Protein AF-A0A7W1IJI1-F1 (afdb_monomer_lite)

pLDDT: mean 86.9, std 16.34, range [30.39, 97.62]

Radius of gyration: 68.54 Å; chains: 1; bounding box: 101×52×213 Å

Secondary structure (DSSP, 8-state):
-HHHHHHHHHHHHHHHHHHHHHHHHHHHHHHHHHHHHHHHHHHHHHHHHHHHHHHHHHHHHHHHHHHHHHHHHHHHHHHHHHHHHHHTGGGGHHHHHHHHHHHHHHHHHHHHHHHHHHHHHHHHHHHHHHHHHHHHHHHHHHHHHHHHHHHHHHHHHHHHHHHHHHHHHHHHHHHHHHHHHHHHHHHHHHHHHHHHHHHHHHHHHHHHHHHHHHHHHHHHHHHHHHHHHHHHHHHHHHHHHHHHT----------------------------

Structure (mmCIF, N/CA/C/O backbone):
data_AF-A0A7W1IJI1-F1
#
_entry.id   AF-A0A7W1IJI1-F1
#
loop_
_atom_site.group_PDB
_atom_site.id
_atom_site.type_symbol
_atom_site.label_atom_id
_atom_site.label_alt_id
_atom_site.label_comp_id
_atom_site.label_asym_id
_atom_site.label_entity_id
_atom_site.label_seq_id
_atom_site.pdbx_PDB_ins_code
_atom_site.Cartn_x
_atom_site.Cartn_y
_atom_site.Cartn_z
_atom_site.occupancy
_atom_site.B_iso_or_equiv
_atom_site.auth_seq_id
_atom_site.auth_comp_id
_atom_site.auth_asym_id
_atom_site.auth_atom_id
_atom_site.pdbx_PDB_model_num
ATOM 1 N N . SER A 1 1 ? 29.087 -7.385 -30.810 1.00 58.47 1 SER A N 1
ATOM 2 C CA . SER A 1 1 ? 27.695 -7.851 -30.676 1.00 58.47 1 SER A CA 1
ATOM 3 C C . SER A 1 1 ? 27.349 -7.997 -29.208 1.00 58.47 1 SER A C 1
ATOM 5 O O . SER A 1 1 ? 26.437 -7.323 -28.745 1.00 58.47 1 SER A O 1
ATOM 7 N N . ASP A 1 2 ? 28.195 -8.726 -28.479 1.00 65.75 2 ASP A N 1
ATOM 8 C CA . ASP A 1 2 ? 27.990 -9.203 -27.107 1.00 65.75 2 ASP A CA 1
ATOM 9 C C . ASP A 1 2 ? 27.618 -8.150 -26.059 1.00 65.75 2 ASP A C 1
ATOM 11 O O . ASP A 1 2 ? 26.813 -8.447 -25.190 1.00 65.75 2 ASP A O 1
ATOM 15 N N . ALA A 1 3 ? 28.136 -6.920 -26.135 1.00 68.12 3 ALA A N 1
ATOM 16 C CA . ALA A 1 3 ? 27.861 -5.904 -25.112 1.00 68.12 3 ALA A CA 1
ATOM 17 C C . ALA A 1 3 ? 26.388 -5.440 -25.078 1.00 68.12 3 ALA A C 1
ATOM 19 O O . ALA A 1 3 ? 25.803 -5.355 -24.007 1.00 68.12 3 ALA A O 1
ATOM 20 N N . LEU A 1 4 ? 25.764 -5.194 -26.238 1.00 65.88 4 LEU A N 1
ATOM 21 C CA . LEU A 1 4 ? 24.349 -4.782 -26.291 1.00 65.88 4 LEU A CA 1
ATOM 22 C C . LEU A 1 4 ? 23.402 -5.962 -26.050 1.00 65.88 4 LEU A C 1
ATOM 24 O O . LEU A 1 4 ? 22.314 -5.784 -25.509 1.00 65.88 4 LEU A O 1
ATOM 28 N N . ASP A 1 5 ? 23.819 -7.166 -26.448 1.00 72.00 5 ASP A N 1
ATOM 29 C CA . ASP A 1 5 ? 23.044 -8.382 -26.202 1.00 72.00 5 ASP A CA 1
ATOM 30 C C . ASP A 1 5 ? 23.059 -8.708 -24.688 1.00 72.00 5 ASP A C 1
ATOM 32 O O . ASP A 1 5 ? 22.038 -9.107 -24.125 1.00 72.00 5 ASP A O 1
ATOM 36 N N . ALA A 1 6 ? 24.178 -8.431 -24.002 1.00 75.19 6 ALA A N 1
ATOM 37 C CA . ALA A 1 6 ? 24.303 -8.508 -22.546 1.00 75.19 6 ALA A CA 1
ATOM 38 C C . ALA A 1 6 ? 23.490 -7.424 -21.810 1.00 75.19 6 ALA A C 1
ATOM 40 O O . ALA A 1 6 ? 22.776 -7.757 -20.866 1.00 75.19 6 ALA A O 1
ATOM 41 N N . GLU A 1 7 ? 23.525 -6.162 -22.257 1.00 75.56 7 GLU A N 1
ATOM 42 C CA . GLU A 1 7 ? 22.710 -5.082 -21.666 1.00 75.56 7 GLU A CA 1
ATOM 43 C C . GLU A 1 7 ? 21.201 -5.337 -21.818 1.00 75.56 7 GLU A C 1
ATOM 45 O O . GLU A 1 7 ? 20.430 -5.108 -20.885 1.00 75.56 7 GLU A O 1
ATOM 50 N N . GLY A 1 8 ? 20.762 -5.864 -22.966 1.00 78.06 8 GLY A N 1
ATOM 51 C CA . GLY A 1 8 ? 19.365 -6.253 -23.174 1.00 78.06 8 GLY A CA 1
ATOM 52 C C . GLY A 1 8 ? 18.925 -7.388 -22.244 1.00 78.06 8 GLY A C 1
ATOM 53 O O . GLY A 1 8 ? 17.847 -7.321 -21.647 1.00 78.06 8 GLY A O 1
ATOM 54 N N . ALA A 1 9 ? 19.774 -8.406 -22.070 1.00 78.75 9 ALA A N 1
ATOM 55 C CA . ALA A 1 9 ? 19.522 -9.505 -21.139 1.00 78.75 9 ALA A CA 1
ATOM 56 C C . ALA A 1 9 ? 19.476 -9.031 -19.675 1.00 78.75 9 ALA A C 1
ATOM 58 O O . ALA A 1 9 ? 18.629 -9.492 -18.904 1.00 78.75 9 ALA A O 1
ATOM 59 N N . GLU A 1 10 ? 20.336 -8.081 -19.298 1.00 84.81 10 GLU A N 1
ATOM 60 C CA . GLU A 1 10 ? 20.315 -7.454 -17.974 1.00 84.81 10 GLU A CA 1
ATOM 61 C C . GLU A 1 10 ? 19.017 -6.663 -17.748 1.00 84.81 10 GLU A C 1
ATOM 63 O O . GLU A 1 10 ? 18.388 -6.806 -16.698 1.00 84.81 10 GLU A O 1
ATOM 68 N N . GLY A 1 11 ? 18.561 -5.900 -18.748 1.00 84.62 11 GLY A N 1
ATOM 69 C CA . GLY A 1 11 ? 17.292 -5.167 -18.697 1.00 84.62 11 GLY A CA 1
ATOM 70 C C . GLY A 1 11 ? 16.079 -6.078 -18.488 1.00 84.62 11 GLY A C 1
ATOM 71 O O . GLY A 1 11 ? 15.259 -5.821 -17.604 1.00 84.62 11 GLY A O 1
ATOM 72 N N . ILE A 1 12 ? 15.997 -7.187 -19.231 1.00 85.06 12 ILE A N 1
ATOM 73 C CA . ILE A 1 12 ? 14.923 -8.185 -19.076 1.00 85.06 12 ILE A CA 1
ATOM 74 C C . ILE A 1 12 ? 14.965 -8.822 -17.681 1.00 85.06 12 ILE A C 1
ATOM 76 O O . ILE A 1 12 ? 13.929 -8.955 -17.029 1.00 85.06 12 ILE A O 1
ATOM 80 N N . ASN A 1 13 ? 16.154 -9.180 -17.184 1.00 88.62 13 ASN A N 1
ATOM 81 C CA . ASN A 1 13 ? 16.300 -9.745 -15.842 1.00 88.62 13 ASN A CA 1
ATOM 82 C C . ASN A 1 13 ? 15.830 -8.747 -14.765 1.00 88.62 13 ASN A C 1
ATOM 84 O O . ASN A 1 13 ? 15.036 -9.090 -13.882 1.00 88.62 13 ASN A O 1
ATOM 88 N N . ARG A 1 14 ? 16.230 -7.479 -14.890 1.00 89.06 14 ARG A N 1
ATOM 89 C CA . ARG A 1 14 ? 15.830 -6.412 -13.967 1.00 89.06 14 ARG A CA 1
ATOM 90 C C . ARG A 1 14 ? 14.316 -6.190 -13.966 1.00 89.06 14 ARG A C 1
ATOM 92 O O . ARG A 1 14 ? 13.725 -6.101 -12.891 1.00 89.06 14 ARG A O 1
ATOM 99 N N . ASN A 1 15 ? 13.685 -6.193 -15.140 1.00 90.25 15 ASN A N 1
ATOM 100 C CA . ASN A 1 15 ? 12.229 -6.111 -15.283 1.00 90.25 15 ASN A CA 1
ATOM 101 C C . ASN A 1 15 ? 11.523 -7.317 -14.646 1.00 90.25 15 ASN A C 1
ATOM 103 O O . ASN A 1 15 ? 10.569 -7.141 -13.887 1.00 90.25 15 ASN A O 1
ATOM 107 N N . SER A 1 16 ? 12.042 -8.531 -14.850 1.00 90.00 16 SER A N 1
ATOM 108 C CA . SER A 1 16 ? 11.488 -9.738 -14.225 1.00 90.00 16 SER A CA 1
ATOM 109 C C . SER A 1 16 ? 11.547 -9.687 -12.691 1.00 90.00 16 SER A C 1
ATOM 111 O O . SER A 1 16 ? 10.571 -10.031 -12.022 1.00 90.00 16 SER A O 1
ATOM 113 N N . THR A 1 17 ? 12.647 -9.168 -12.133 1.00 93.38 17 THR A N 1
ATOM 114 C CA . THR A 1 17 ? 12.820 -8.985 -10.685 1.00 93.38 17 THR A CA 1
ATOM 115 C C . THR A 1 17 ? 11.850 -7.935 -10.141 1.00 93.38 17 THR A C 1
ATOM 117 O O . THR A 1 17 ? 11.225 -8.155 -9.106 1.00 93.38 17 THR A O 1
ATOM 120 N N . LEU A 1 18 ? 11.673 -6.813 -10.849 1.00 92.94 18 LEU A N 1
ATOM 121 C CA . LEU A 1 18 ? 10.712 -5.774 -10.469 1.00 92.94 18 LEU A CA 1
ATOM 122 C C . LEU A 1 18 ? 9.270 -6.291 -10.480 1.00 92.94 18 LEU A C 1
ATOM 124 O O . LEU A 1 18 ? 8.520 -6.006 -9.548 1.00 92.94 18 LEU A O 1
ATOM 128 N N . ARG A 1 19 ? 8.891 -7.086 -11.489 1.00 90.88 19 ARG A N 1
ATOM 129 C CA . ARG A 1 19 ? 7.562 -7.711 -11.555 1.00 90.88 19 ARG A CA 1
ATOM 130 C C . ARG A 1 19 ? 7.349 -8.687 -10.396 1.00 90.88 19 ARG A C 1
ATOM 132 O O . ARG A 1 19 ? 6.295 -8.651 -9.769 1.00 90.88 19 ARG A O 1
ATOM 139 N N . ALA A 1 20 ? 8.345 -9.516 -10.079 1.00 92.25 20 ALA A N 1
ATOM 140 C CA . ALA A 1 20 ? 8.273 -10.429 -8.938 1.00 92.25 20 ALA A CA 1
ATOM 141 C C . ALA A 1 20 ? 8.094 -9.669 -7.613 1.00 92.25 20 ALA A C 1
ATOM 143 O O . ALA A 1 20 ? 7.204 -10.002 -6.834 1.00 92.25 20 ALA A O 1
ATOM 144 N N . LEU A 1 21 ? 8.870 -8.601 -7.406 1.00 93.75 21 LEU A N 1
ATOM 145 C CA . LEU A 1 21 ? 8.772 -7.759 -6.216 1.00 93.75 21 LEU A CA 1
ATOM 146 C C . LEU A 1 21 ? 7.407 -7.057 -6.117 1.00 93.75 21 LEU A C 1
ATOM 148 O O . LEU A 1 21 ? 6.824 -7.003 -5.037 1.00 93.75 21 LEU A O 1
ATOM 152 N N . ALA A 1 22 ? 6.875 -6.529 -7.223 1.00 92.25 22 ALA A N 1
ATOM 153 C CA . ALA A 1 22 ? 5.549 -5.909 -7.244 1.00 92.25 22 ALA A CA 1
ATOM 154 C C . ALA A 1 22 ? 4.442 -6.922 -6.900 1.00 92.25 22 ALA A C 1
ATOM 156 O O . ALA A 1 22 ? 3.561 -6.622 -6.093 1.00 92.25 22 ALA A O 1
ATOM 157 N N . ALA A 1 23 ? 4.522 -8.139 -7.448 1.00 90.75 23 ALA A N 1
ATOM 158 C CA . ALA A 1 23 ? 3.576 -9.212 -7.160 1.00 90.75 23 ALA A CA 1
ATOM 159 C C . ALA A 1 23 ? 3.644 -9.685 -5.696 1.00 90.75 23 ALA A C 1
ATOM 161 O O . ALA A 1 23 ? 2.600 -9.882 -5.072 1.00 90.75 23 ALA A O 1
ATOM 162 N N . GLU A 1 24 ? 4.848 -9.825 -5.134 1.00 93.69 24 GLU A N 1
ATOM 163 C CA . GLU A 1 24 ? 5.059 -10.173 -3.723 1.00 93.69 24 GLU A CA 1
ATOM 164 C C . GLU A 1 24 ? 4.471 -9.103 -2.794 1.00 93.69 24 GLU A C 1
ATOM 166 O O . GLU A 1 24 ? 3.680 -9.421 -1.904 1.00 93.69 24 GLU A O 1
ATOM 171 N N . ASN A 1 25 ? 4.775 -7.825 -3.044 1.00 93.81 25 ASN A N 1
ATOM 172 C CA . ASN A 1 25 ? 4.221 -6.725 -2.255 1.00 93.81 25 ASN A CA 1
ATOM 173 C C . ASN A 1 25 ? 2.693 -6.679 -2.340 1.00 93.81 25 ASN A C 1
ATOM 175 O O . ASN A 1 25 ? 2.029 -6.486 -1.324 1.00 93.81 25 ASN A O 1
ATOM 179 N N . ARG A 1 26 ? 2.119 -6.907 -3.525 1.00 91.56 26 ARG A N 1
ATOM 180 C CA . ARG A 1 26 ? 0.665 -6.972 -3.701 1.00 91.56 26 ARG A CA 1
ATOM 181 C C . ARG A 1 26 ? 0.036 -8.100 -2.877 1.00 91.56 26 ARG A C 1
ATOM 183 O O . ARG A 1 26 ? -0.967 -7.867 -2.207 1.00 91.56 26 ARG A O 1
ATOM 190 N N . SER A 1 27 ? 0.652 -9.283 -2.862 1.00 92.31 27 SER A N 1
ATOM 191 C CA . SER A 1 27 ? 0.209 -10.392 -2.007 1.00 92.31 27 SER A CA 1
ATOM 192 C C . SER A 1 27 ? 0.278 -10.028 -0.519 1.00 92.31 27 SER A C 1
ATOM 194 O O . SER A 1 27 ? -0.652 -10.323 0.231 1.00 92.31 27 SER A O 1
ATOM 196 N N . GLY A 1 28 ? 1.345 -9.350 -0.084 1.00 92.94 28 GLY A N 1
ATOM 197 C CA . GLY A 1 28 ? 1.464 -8.864 1.295 1.00 92.94 28 GLY A CA 1
ATOM 198 C C . GLY A 1 28 ? 0.403 -7.815 1.657 1.00 92.94 28 GLY A C 1
ATOM 199 O O . GLY A 1 28 ? -0.110 -7.798 2.780 1.00 92.94 28 GLY A O 1
ATOM 200 N N . LEU A 1 29 ? 0.016 -6.962 0.702 1.00 92.75 29 LEU A N 1
ATOM 201 C CA . LEU A 1 29 ? -1.079 -6.006 0.879 1.00 92.75 29 LEU A CA 1
ATOM 202 C C . LEU A 1 29 ? -2.450 -6.689 0.958 1.00 92.75 29 LEU A C 1
ATOM 204 O O . LEU A 1 29 ? -3.288 -6.225 1.729 1.00 92.75 29 LEU A O 1
ATOM 208 N N . ASP A 1 30 ? -2.684 -7.782 0.227 1.00 89.88 30 ASP A N 1
ATOM 209 C CA . ASP A 1 30 ? -3.921 -8.569 0.351 1.00 89.88 30 ASP A CA 1
ATOM 210 C C . ASP A 1 30 ? -4.075 -9.176 1.740 1.00 89.88 30 ASP A C 1
ATOM 212 O O . ASP A 1 30 ? -5.138 -9.068 2.358 1.00 89.88 30 ASP A O 1
ATOM 216 N N . GLU A 1 31 ? -3.004 -9.786 2.248 1.00 92.00 31 GLU A N 1
ATOM 217 C CA . GLU A 1 31 ? -2.978 -10.362 3.591 1.00 92.00 31 GLU A CA 1
ATOM 218 C C . GLU A 1 31 ? -3.185 -9.278 4.658 1.00 92.00 31 GLU A C 1
ATOM 220 O O . GLU A 1 31 ? -4.000 -9.433 5.576 1.00 92.00 31 GLU A O 1
ATOM 225 N N . SER A 1 32 ? -2.529 -8.127 4.486 1.00 91.06 32 SER A N 1
ATOM 226 C CA . SER A 1 32 ? -2.721 -6.954 5.346 1.00 91.06 32 SER A CA 1
ATOM 227 C C . SER A 1 32 ? -4.164 -6.441 5.285 1.00 91.06 32 SER A C 1
ATOM 229 O O . SER A 1 32 ? -4.776 -6.166 6.317 1.00 91.06 32 SER A O 1
ATOM 231 N N . GLY A 1 33 ? -4.752 -6.361 4.090 1.00 90.44 33 GLY A N 1
ATOM 232 C CA . GLY A 1 33 ? -6.132 -5.927 3.878 1.00 90.44 33 GLY A CA 1
ATOM 233 C C . GLY A 1 33 ? -7.171 -6.906 4.431 1.00 90.44 33 GLY A C 1
ATOM 234 O O . GLY A 1 33 ? -8.237 -6.489 4.890 1.00 90.44 33 GLY A O 1
ATOM 235 N N . ALA A 1 34 ? -6.891 -8.210 4.419 1.00 90.44 34 ALA A N 1
ATOM 236 C CA . ALA A 1 34 ? -7.712 -9.215 5.093 1.00 90.44 34 ALA A CA 1
ATOM 237 C C . ALA A 1 34 ? -7.626 -9.071 6.620 1.00 90.44 34 ALA A C 1
ATOM 239 O O . ALA A 1 34 ? -8.660 -9.025 7.289 1.00 90.44 34 ALA A O 1
ATOM 240 N N . SER A 1 35 ? -6.415 -8.904 7.153 1.00 91.75 35 SER A N 1
ATOM 241 C CA . SER A 1 35 ? -6.171 -8.724 8.589 1.00 91.75 35 SER A CA 1
ATOM 242 C C . SER A 1 35 ? -6.832 -7.455 9.137 1.00 91.75 35 SER A C 1
ATOM 244 O O . SER A 1 35 ? -7.447 -7.485 10.200 1.00 91.75 35 SER A O 1
ATOM 246 N N . LEU A 1 36 ? -6.790 -6.345 8.391 1.00 90.62 36 LEU A N 1
ATOM 247 C CA . LEU A 1 36 ? -7.451 -5.090 8.772 1.00 90.62 36 LEU A CA 1
ATOM 248 C C . LEU A 1 36 ? -8.976 -5.192 8.775 1.00 90.62 36 LEU A C 1
ATOM 250 O O . LEU A 1 36 ? -9.624 -4.578 9.622 1.00 90.62 36 LEU A O 1
ATOM 254 N N . ARG A 1 37 ? -9.557 -5.968 7.853 1.00 89.00 37 ARG A N 1
ATOM 255 C CA . ARG A 1 37 ? -11.001 -6.240 7.861 1.00 89.00 37 ARG A CA 1
ATOM 256 C C . ARG A 1 37 ? -11.401 -7.040 9.096 1.00 89.00 37 ARG A C 1
ATOM 258 O O . ARG A 1 37 ? -12.329 -6.630 9.784 1.00 89.00 37 ARG A O 1
ATOM 265 N N . ALA A 1 38 ? -10.659 -8.102 9.410 1.00 92.06 38 ALA A N 1
ATOM 266 C CA . ALA A 1 38 ? -10.887 -8.894 10.617 1.00 92.06 38 ALA A CA 1
ATOM 267 C C . ALA A 1 38 ? -10.768 -8.038 11.891 1.00 92.06 38 ALA A C 1
ATOM 269 O O . ALA A 1 38 ? -11.656 -8.073 12.739 1.00 92.06 38 ALA A O 1
ATOM 270 N N . LEU A 1 39 ? -9.736 -7.190 11.979 1.00 91.25 39 LEU A N 1
ATOM 271 C CA . LEU A 1 39 ? -9.576 -6.237 13.080 1.00 91.25 39 LEU A CA 1
ATOM 272 C C . LEU A 1 39 ? -10.761 -5.263 13.173 1.00 91.25 39 LEU A C 1
ATOM 274 O O . LEU A 1 39 ? -11.250 -4.977 14.263 1.00 91.25 39 LEU A O 1
ATOM 278 N N . GLY A 1 40 ? -11.235 -4.743 12.039 1.00 89.81 40 GLY A N 1
ATOM 279 C CA . GLY A 1 40 ? -12.399 -3.859 11.996 1.00 89.81 40 GLY A CA 1
ATOM 280 C C . GLY A 1 40 ? -13.674 -4.527 12.520 1.00 89.81 40 GLY A C 1
ATOM 281 O O . GLY A 1 40 ? -14.473 -3.874 13.197 1.00 89.81 40 GLY A O 1
ATOM 282 N N . ASP A 1 41 ? -13.852 -5.818 12.244 1.00 91.12 41 ASP A N 1
ATOM 283 C CA . ASP A 1 41 ? -14.971 -6.609 12.756 1.00 91.12 41 ASP A CA 1
ATOM 284 C C . ASP A 1 41 ? -14.846 -6.860 14.268 1.00 91.12 41 ASP A C 1
ATOM 286 O O . ASP A 1 41 ? -15.806 -6.614 15.001 1.00 91.12 41 ASP A O 1
ATOM 290 N N . GLU A 1 42 ? -13.657 -7.223 14.753 1.00 93.81 42 GLU A N 1
ATOM 291 C CA . GLU A 1 42 ? -13.379 -7.455 16.180 1.00 93.81 42 GLU A CA 1
ATOM 292 C C . GLU A 1 42 ? -13.546 -6.180 17.029 1.00 93.81 42 GLU A C 1
ATOM 294 O O . GLU A 1 42 ? -14.126 -6.199 18.121 1.00 93.81 42 GLU A O 1
ATOM 299 N N . VAL A 1 43 ? -13.114 -5.026 16.506 1.00 93.06 43 VAL A N 1
ATOM 300 C CA . VAL A 1 43 ? -13.331 -3.723 17.157 1.00 93.06 43 VAL A CA 1
ATOM 301 C C . VAL A 1 43 ? -14.821 -3.381 17.214 1.00 93.06 43 VAL A C 1
ATOM 303 O O . VAL A 1 43 ? -15.288 -2.836 18.218 1.00 93.06 43 VAL A O 1
ATOM 306 N N . ARG A 1 44 ? -15.590 -3.707 16.167 1.00 90.44 44 ARG A N 1
ATOM 307 C CA . ARG A 1 44 ? -17.041 -3.472 16.145 1.00 90.44 44 ARG A CA 1
ATOM 308 C C . ARG A 1 44 ? -17.763 -4.350 17.163 1.00 90.44 44 ARG A C 1
ATOM 310 O O . ARG A 1 44 ? -18.635 -3.850 17.870 1.00 90.44 44 ARG A O 1
ATOM 317 N N . GLU A 1 45 ? -17.386 -5.619 17.269 1.00 94.12 45 GLU A N 1
ATOM 318 C CA . GLU A 1 45 ? -17.925 -6.533 18.279 1.00 94.12 45 GLU A CA 1
ATOM 319 C C . GLU A 1 45 ? -17.592 -6.053 19.699 1.00 94.12 45 GLU A C 1
ATOM 321 O O . GLU A 1 45 ? -18.478 -5.956 20.553 1.00 94.12 45 GLU A O 1
ATOM 326 N N . SER A 1 46 ? -16.348 -5.625 19.924 1.00 94.25 46 SER A N 1
ATOM 327 C CA . SER A 1 46 ? -15.923 -5.030 21.196 1.00 94.25 46 SER A CA 1
ATOM 328 C C . SER A 1 46 ? -16.741 -3.785 21.550 1.00 94.25 46 SER A C 1
ATOM 330 O O . SER A 1 46 ? -17.138 -3.611 22.701 1.00 94.25 46 SER A O 1
ATOM 332 N N . ALA A 1 47 ? -17.043 -2.928 20.570 1.00 92.19 47 ALA A N 1
ATOM 333 C CA . ALA A 1 47 ? -17.872 -1.745 20.781 1.00 92.19 47 ALA A CA 1
ATOM 334 C C . ALA A 1 47 ? -19.308 -2.102 21.209 1.00 92.19 47 ALA A C 1
ATOM 336 O O . ALA A 1 47 ? -19.849 -1.448 22.100 1.00 92.19 47 ALA A O 1
ATOM 337 N N . LEU A 1 48 ? -19.902 -3.157 20.636 1.00 94.06 48 LEU A N 1
ATOM 338 C CA . LEU A 1 48 ? -21.222 -3.653 21.050 1.00 94.06 48 LEU A CA 1
ATOM 339 C C . LEU A 1 48 ? -21.203 -4.189 22.488 1.00 94.06 48 LEU A C 1
ATOM 341 O O . LEU A 1 48 ? -22.103 -3.883 23.270 1.00 94.06 48 LEU A O 1
ATOM 345 N N . ALA A 1 49 ? -20.161 -4.936 22.862 1.00 95.75 49 ALA A N 1
ATOM 346 C CA . ALA A 1 49 ? -19.998 -5.435 24.228 1.00 95.75 49 ALA A CA 1
ATOM 347 C C . ALA A 1 49 ? -19.826 -4.291 25.247 1.00 95.75 49 ALA A C 1
ATOM 349 O O . ALA A 1 49 ? -20.400 -4.335 26.337 1.00 95.75 49 ALA A O 1
ATOM 350 N N . ILE A 1 50 ? -19.077 -3.243 24.883 1.00 96.31 50 ILE A N 1
ATOM 351 C CA . ILE A 1 50 ? -18.913 -2.032 25.700 1.00 96.31 50 ILE A CA 1
ATOM 352 C C . ILE A 1 50 ? -20.253 -1.299 25.873 1.00 96.31 50 ILE A C 1
ATOM 354 O O . ILE A 1 50 ? -20.530 -0.809 26.970 1.00 96.31 50 ILE A O 1
ATOM 358 N N . GLU A 1 51 ? -21.093 -1.240 24.834 1.00 94.25 51 GLU A N 1
ATOM 359 C CA . GLU A 1 51 ? -22.425 -0.628 24.929 1.00 94.25 51 GLU A CA 1
ATOM 360 C C . GLU A 1 51 ? -23.319 -1.390 25.911 1.00 94.25 51 GLU A C 1
ATOM 362 O O . GLU A 1 51 ? -23.856 -0.792 26.843 1.00 94.25 51 GLU A O 1
ATOM 367 N N . ALA A 1 52 ? -23.393 -2.718 25.771 1.00 96.00 52 ALA A N 1
ATOM 368 C CA . ALA A 1 52 ? -24.165 -3.575 26.670 1.00 96.00 52 ALA A CA 1
ATOM 369 C C . ALA A 1 52 ? -23.684 -3.462 28.129 1.00 96.00 52 ALA A C 1
ATOM 371 O O . ALA A 1 52 ? -24.489 -3.402 29.061 1.00 96.00 52 ALA A O 1
ATOM 372 N N . LEU A 1 53 ? -22.366 -3.369 28.344 1.00 96.12 53 LEU A N 1
ATOM 373 C CA . LEU A 1 53 ? -21.797 -3.132 29.672 1.00 96.12 53 LEU A CA 1
ATOM 374 C C . LEU A 1 53 ? -22.186 -1.749 30.224 1.00 96.12 53 LEU A C 1
ATOM 376 O O . LEU A 1 53 ? -22.399 -1.601 31.432 1.00 96.12 53 LEU A O 1
ATOM 380 N N . GLY A 1 54 ? -22.294 -0.743 29.353 1.00 96.69 54 GLY A N 1
ATOM 381 C CA . GLY A 1 54 ? -22.773 0.598 29.686 1.00 96.69 54 GLY A CA 1
ATOM 382 C C . GLY A 1 54 ? -24.216 0.588 30.174 1.00 96.69 54 GLY A C 1
ATOM 383 O O . GLY A 1 54 ? -24.503 1.136 31.242 1.00 96.69 54 GLY A O 1
ATOM 384 N N . GLU A 1 55 ? -25.098 -0.089 29.440 1.00 96.75 55 GLU A N 1
ATOM 385 C CA . GLU A 1 55 ? -26.509 -0.261 29.803 1.00 96.75 55 GLU A CA 1
ATOM 386 C C . GLU A 1 55 ? -26.666 -1.009 31.135 1.00 96.75 55 GLU A C 1
ATOM 388 O O . GLU A 1 55 ? -27.348 -0.524 32.042 1.00 96.75 55 GLU A O 1
ATOM 393 N N . ALA A 1 56 ? -25.950 -2.122 31.319 1.00 96.69 56 ALA A N 1
ATOM 394 C CA . ALA A 1 56 ? -25.972 -2.875 32.573 1.00 96.69 56 ALA A CA 1
ATOM 395 C C . ALA A 1 56 ? -25.454 -2.038 33.761 1.00 96.69 56 ALA A C 1
ATOM 397 O O . ALA A 1 56 ? -26.047 -2.025 34.840 1.00 96.69 56 ALA A O 1
ATOM 398 N N . SER A 1 57 ? -24.373 -1.274 33.570 1.00 97.19 57 SER A N 1
ATOM 399 C CA . SER A 1 57 ? -23.818 -0.394 34.613 1.00 97.19 57 SER A CA 1
ATOM 400 C C . SER A 1 57 ? -24.779 0.739 34.985 1.00 97.19 57 SER A C 1
ATOM 402 O O . SER A 1 57 ? -24.870 1.144 36.149 1.00 97.19 57 SER A O 1
ATOM 404 N N . GLN A 1 58 ? -25.528 1.246 34.006 1.00 95.94 58 GLN A N 1
ATOM 405 C CA . GLN A 1 58 ? -26.572 2.246 34.198 1.00 95.94 58 GLN A CA 1
ATOM 406 C C . GLN A 1 58 ? -27.747 1.689 35.022 1.00 95.94 58 GLN A C 1
ATOM 408 O O . GLN A 1 58 ? -28.252 2.380 35.914 1.00 95.94 58 GLN A O 1
ATOM 413 N N . GLU A 1 59 ? -28.144 0.441 34.774 1.00 96.94 59 GLU A N 1
ATOM 414 C CA . GLU A 1 59 ? -29.163 -0.263 35.556 1.00 96.94 59 GLU A CA 1
ATOM 415 C C . GLU A 1 59 ? -28.697 -0.509 37.001 1.00 96.94 59 GLU A C 1
ATOM 417 O O . GLU A 1 59 ? -29.419 -0.192 37.953 1.00 96.94 59 GLU A O 1
ATOM 422 N N . ILE A 1 60 ? -27.442 -0.938 37.190 1.00 96.25 60 ILE A N 1
ATOM 423 C CA . ILE A 1 60 ? -26.835 -1.082 38.522 1.00 96.25 60 ILE A CA 1
ATOM 424 C C . ILE A 1 60 ? -26.846 0.261 39.265 1.00 96.25 60 ILE A C 1
ATOM 426 O O . ILE A 1 60 ? -27.200 0.299 40.445 1.00 96.25 60 ILE A O 1
ATOM 430 N N . ARG A 1 61 ? -26.536 1.386 38.600 1.00 96.62 61 ARG A N 1
ATOM 431 C CA . ARG A 1 61 ? -26.600 2.720 39.232 1.00 96.62 61 ARG A CA 1
ATOM 432 C C . ARG A 1 61 ? -28.002 3.047 39.754 1.00 96.62 61 ARG A C 1
ATOM 434 O O . ARG A 1 61 ? -28.140 3.600 40.850 1.00 96.62 61 ARG A O 1
ATOM 441 N N . SER A 1 62 ? -29.040 2.695 38.994 1.00 96.38 62 SER A N 1
ATOM 442 C CA . SER A 1 62 ? -30.440 2.847 39.414 1.00 96.38 62 SER A CA 1
ATOM 443 C C . SER A 1 62 ? -30.737 2.016 40.666 1.00 96.38 62 SER A C 1
ATOM 445 O O . SER A 1 62 ? -31.268 2.536 41.654 1.00 96.38 62 SER A O 1
ATOM 447 N N . PHE A 1 63 ? -30.301 0.753 40.677 1.00 96.00 63 PHE A N 1
ATOM 448 C CA . PHE A 1 63 ? -30.480 -0.140 41.820 1.00 96.00 63 PHE A CA 1
ATOM 449 C C . PHE A 1 63 ? -29.756 0.366 43.076 1.00 96.00 63 PHE A C 1
ATOM 451 O O . PHE A 1 63 ? -30.351 0.436 44.151 1.00 96.00 63 PHE A O 1
ATOM 458 N N . VAL A 1 64 ? -28.503 0.810 42.945 1.00 96.69 64 VAL A N 1
ATOM 459 C CA . VAL A 1 64 ? -27.726 1.401 44.049 1.00 96.69 64 VAL A CA 1
ATOM 460 C C . VAL A 1 64 ? -28.423 2.644 44.609 1.00 96.69 64 VAL A C 1
ATOM 462 O O . VAL A 1 64 ? -28.539 2.797 45.827 1.00 96.69 64 VAL A O 1
ATOM 465 N N . THR A 1 65 ? -28.970 3.497 43.737 1.00 95.12 65 THR A N 1
ATOM 466 C CA . THR A 1 65 ? -29.741 4.684 44.143 1.00 95.12 65 THR A CA 1
ATOM 467 C C . THR A 1 65 ? -30.984 4.300 44.951 1.00 95.12 65 THR A C 1
ATOM 469 O O . THR A 1 65 ? -31.287 4.932 45.972 1.00 95.12 65 THR A O 1
ATOM 472 N N . LEU A 1 66 ? -31.692 3.246 44.531 1.00 96.50 66 LEU A N 1
ATOM 473 C CA . LEU A 1 66 ? -32.845 2.705 45.248 1.00 96.50 66 LEU A CA 1
ATOM 474 C C . LEU A 1 66 ? -32.444 2.149 46.621 1.00 96.50 66 LEU A C 1
ATOM 476 O O . LEU A 1 66 ? -33.068 2.513 47.617 1.00 96.50 66 LEU A O 1
ATOM 480 N N . VAL A 1 67 ? -31.380 1.344 46.704 1.00 95.00 67 VAL A N 1
ATOM 481 C CA . VAL A 1 67 ? -30.863 0.804 47.977 1.00 95.00 67 VAL A CA 1
ATOM 482 C C . VAL A 1 67 ? -30.493 1.935 48.937 1.00 95.00 67 VAL A C 1
ATOM 484 O O . VAL A 1 67 ? -30.915 1.923 50.092 1.00 95.00 67 VAL A O 1
ATOM 487 N N . ARG A 1 68 ? -29.806 2.976 48.452 1.00 94.56 68 ARG A N 1
ATOM 488 C CA . ARG A 1 68 ? -29.460 4.175 49.238 1.00 94.56 68 ARG A CA 1
ATOM 489 C C . ARG A 1 68 ? -30.711 4.879 49.779 1.00 94.56 68 ARG A C 1
ATOM 491 O O . ARG A 1 68 ? -30.718 5.374 50.907 1.00 94.56 68 ARG A O 1
ATOM 498 N N . LYS A 1 69 ? -31.794 4.929 48.992 1.00 95.31 69 LYS A N 1
ATOM 499 C CA . LYS A 1 69 ? -33.092 5.484 49.415 1.00 95.31 69 LYS A CA 1
ATOM 500 C C . LYS A 1 69 ? -33.762 4.612 50.481 1.00 95.31 69 LYS A C 1
ATOM 502 O O . LYS A 1 69 ? -34.223 5.163 51.480 1.00 95.31 69 LYS A O 1
ATOM 507 N N . LEU A 1 70 ? -33.775 3.291 50.299 1.00 95.00 70 LEU A N 1
ATOM 508 C CA . LEU A 1 70 ? -34.327 2.338 51.268 1.00 95.00 70 LEU A CA 1
ATOM 509 C C . LEU A 1 70 ? -33.564 2.387 52.596 1.00 95.00 70 LEU A C 1
ATOM 511 O O . LEU A 1 70 ? -34.189 2.496 53.644 1.00 95.00 70 LEU A O 1
ATOM 515 N N . ALA A 1 71 ? -32.230 2.422 52.560 1.00 95.56 71 ALA A N 1
ATOM 516 C CA . ALA A 1 71 ? -31.388 2.558 53.746 1.00 95.56 71 ALA A CA 1
ATOM 517 C C . ALA A 1 71 ? -31.699 3.84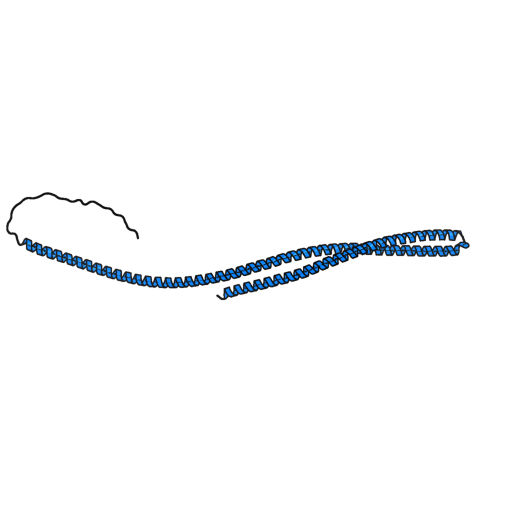6 54.531 1.00 95.56 71 ALA A C 1
ATOM 519 O O . ALA A 1 71 ? -31.879 3.808 55.749 1.00 95.56 71 ALA A O 1
ATOM 520 N N . ARG A 1 72 ? -31.858 4.989 53.845 1.00 94.19 72 ARG A N 1
ATOM 521 C CA . ARG A 1 72 ? -32.286 6.248 54.488 1.00 94.19 72 ARG A CA 1
ATOM 522 C C . ARG A 1 72 ? -33.675 6.147 55.118 1.00 94.19 72 ARG A C 1
ATOM 524 O O . ARG A 1 72 ? -33.878 6.652 56.220 1.00 94.19 72 ARG A O 1
ATOM 531 N N . GLN A 1 73 ? -34.624 5.508 54.438 1.00 95.88 73 GLN A N 1
ATOM 532 C CA . GLN A 1 73 ? -35.981 5.337 54.951 1.00 95.88 73 GLN A CA 1
ATOM 533 C C . GLN A 1 73 ? -36.009 4.406 56.172 1.00 95.88 73 GLN A C 1
ATOM 535 O O . GLN A 1 73 ? -36.628 4.748 57.178 1.00 95.88 73 GLN A O 1
ATOM 540 N N . SER A 1 74 ? -35.284 3.287 56.133 1.00 95.06 74 SER A N 1
ATOM 541 C CA . SER A 1 74 ? -35.127 2.374 57.271 1.00 95.06 74 SER A CA 1
ATOM 542 C C . SER A 1 74 ? -34.438 3.047 58.455 1.00 95.06 74 SER A C 1
ATOM 544 O O . SER A 1 74 ? -34.866 2.859 59.590 1.00 95.06 74 SER A O 1
ATOM 546 N N . LYS A 1 75 ? -33.448 3.918 58.208 1.00 93.38 75 LYS A N 1
ATOM 547 C CA . LYS A 1 75 ? -32.818 4.737 59.255 1.00 93.38 75 LYS A CA 1
ATOM 548 C C . LYS A 1 75 ? -33.829 5.657 59.950 1.00 93.38 75 LYS A C 1
ATOM 550 O O . LYS A 1 75 ? -33.803 5.765 61.174 1.00 93.38 75 LYS A O 1
ATOM 555 N N . LEU A 1 76 ? -34.725 6.294 59.192 1.00 94.81 76 LEU A N 1
ATOM 556 C CA . LEU A 1 76 ? -35.795 7.135 59.746 1.00 94.81 76 LEU A CA 1
ATOM 557 C C . LEU A 1 76 ? -36.840 6.313 60.516 1.00 94.81 76 LEU A C 1
ATOM 559 O O . LEU A 1 76 ? -37.262 6.721 61.595 1.00 94.81 76 LEU A O 1
ATOM 563 N N . LEU A 1 77 ? -37.221 5.137 60.007 1.00 94.50 77 LEU A N 1
ATOM 564 C CA . LEU A 1 77 ? -38.130 4.220 60.705 1.00 94.50 77 LEU A CA 1
ATOM 565 C C . LEU A 1 77 ? -37.532 3.724 62.026 1.00 94.50 77 LEU A C 1
ATOM 567 O O . LEU A 1 77 ? -38.214 3.736 63.047 1.00 94.50 77 LEU A O 1
ATOM 571 N N . ALA A 1 78 ? -36.251 3.350 62.022 1.00 95.06 78 ALA A N 1
ATOM 572 C CA . ALA A 1 78 ? -35.522 2.935 63.214 1.00 95.06 78 ALA A CA 1
ATOM 573 C C . ALA A 1 78 ? -35.422 4.061 64.252 1.00 95.06 78 ALA A C 1
ATOM 575 O O . ALA A 1 78 ? -35.557 3.813 65.446 1.00 95.06 78 ALA A O 1
ATOM 576 N N . LEU A 1 79 ? -35.237 5.309 63.809 1.00 92.75 79 LEU A N 1
ATOM 577 C CA . LEU A 1 79 ? -35.247 6.474 64.693 1.00 92.75 79 LEU A CA 1
ATOM 578 C C . LEU A 1 79 ? -36.621 6.678 65.347 1.00 92.75 79 LEU A C 1
ATOM 580 O O . LEU A 1 79 ? -36.693 6.894 66.554 1.00 92.75 79 LEU A O 1
ATOM 584 N N . ASN A 1 80 ? -37.701 6.567 64.571 1.00 92.88 80 ASN A N 1
ATOM 585 C CA . ASN A 1 80 ? -39.063 6.662 65.098 1.00 92.88 80 ASN A CA 1
ATOM 586 C C . ASN A 1 80 ? -39.360 5.536 66.100 1.00 92.88 80 ASN A C 1
ATOM 588 O O . ASN A 1 80 ? -39.915 5.797 67.163 1.00 92.88 80 ASN A O 1
ATOM 592 N N . ALA A 1 81 ? -38.930 4.306 65.802 1.00 92.94 81 ALA A N 1
ATOM 593 C CA . ALA A 1 81 ? -39.064 3.171 66.712 1.00 92.94 81 ALA A CA 1
ATOM 594 C C . ALA A 1 81 ? -38.257 3.364 68.007 1.00 92.94 81 ALA A C 1
ATOM 596 O O . ALA A 1 81 ? -38.755 3.057 69.085 1.00 92.94 81 ALA A O 1
ATOM 597 N N . ALA A 1 82 ? -37.045 3.921 67.923 1.00 92.06 82 ALA A N 1
ATOM 598 C CA . ALA A 1 82 ? -36.231 4.235 69.096 1.00 92.06 82 ALA A CA 1
ATOM 599 C C . ALA A 1 82 ? -36.876 5.321 69.975 1.00 92.06 82 ALA A C 1
ATOM 601 O O . ALA A 1 82 ? -36.847 5.206 71.199 1.00 92.06 82 ALA A O 1
ATOM 602 N N . MET A 1 83 ? -37.489 6.348 69.369 1.00 89.12 83 MET A N 1
ATOM 603 C CA . MET A 1 83 ? -38.248 7.365 70.108 1.00 89.12 83 MET A CA 1
ATOM 604 C C . MET A 1 83 ? -39.453 6.759 70.831 1.00 89.12 83 MET A C 1
ATOM 606 O O . MET A 1 83 ? -39.663 7.056 72.005 1.00 89.12 83 MET A O 1
ATOM 610 N N . GLU A 1 84 ? -40.218 5.890 70.168 1.00 92.50 84 GLU A N 1
ATOM 611 C CA . GLU A 1 84 ? -41.404 5.280 70.777 1.00 92.50 84 GLU A CA 1
ATOM 612 C C . GLU A 1 84 ? -41.033 4.253 71.860 1.00 92.50 84 GLU A C 1
ATOM 614 O O . GLU A 1 84 ? -41.675 4.198 72.907 1.00 92.50 84 GLU A O 1
ATOM 619 N N . ALA A 1 85 ? -39.933 3.515 71.674 1.00 92.06 85 ALA A N 1
ATOM 620 C CA . ALA A 1 85 ? -39.373 2.636 72.697 1.00 92.06 85 ALA A CA 1
ATOM 621 C C . ALA A 1 85 ? -38.932 3.415 73.949 1.00 92.06 85 ALA A C 1
ATOM 623 O O . ALA A 1 85 ? -39.251 3.008 75.063 1.00 92.06 85 ALA A O 1
ATOM 624 N N . ALA A 1 86 ? -38.278 4.571 73.780 1.00 89.69 86 ALA A N 1
ATOM 625 C CA . ALA A 1 86 ? -37.935 5.456 74.896 1.00 89.69 86 ALA A CA 1
ATOM 626 C C . ALA A 1 86 ? -39.185 6.012 75.605 1.00 89.69 86 ALA A C 1
ATOM 628 O O . ALA A 1 86 ? -39.182 6.210 76.819 1.00 89.69 86 ALA A O 1
ATOM 629 N N . ARG A 1 87 ? -40.271 6.234 74.856 1.00 90.56 87 ARG A N 1
ATOM 630 C CA . ARG A 1 87 ? -41.553 6.729 75.374 1.00 90.56 87 ARG A CA 1
ATOM 631 C C . ARG A 1 87 ? -42.305 5.691 76.213 1.00 90.56 87 ARG A C 1
ATOM 633 O O . ARG A 1 87 ? -43.011 6.071 77.142 1.00 90.56 87 ARG A O 1
ATOM 640 N N . ALA A 1 88 ? -42.135 4.405 75.907 1.00 90.44 88 ALA A N 1
ATOM 641 C CA . ALA A 1 88 ? -42.730 3.284 76.638 1.00 90.44 88 ALA A CA 1
ATOM 642 C C . ALA A 1 88 ? -42.014 2.942 77.966 1.00 90.44 88 ALA A C 1
ATOM 644 O O . ALA A 1 88 ? -42.494 2.083 78.709 1.00 90.44 88 ALA A O 1
ATOM 645 N N . GLY A 1 89 ? -40.892 3.601 78.286 1.00 87.19 89 GLY A N 1
ATOM 646 C CA . GLY A 1 89 ? -40.146 3.382 79.530 1.00 87.19 89 GLY A CA 1
ATOM 647 C C . GLY A 1 89 ? -39.596 1.955 79.641 1.00 87.19 89 GLY A C 1
ATOM 648 O O . GLY A 1 89 ? -39.070 1.416 78.669 1.00 87.19 89 GLY A O 1
ATOM 649 N N . GLU A 1 90 ? -39.739 1.317 80.809 1.00 84.62 90 GLU A N 1
ATOM 650 C CA . GLU A 1 90 ? -39.212 -0.041 81.054 1.00 84.62 90 GLU A CA 1
ATOM 651 C C . GLU A 1 90 ? -39.821 -1.114 80.136 1.00 84.62 90 GLU A C 1
ATOM 653 O O . GLU A 1 90 ? -39.161 -2.093 79.795 1.00 84.62 90 GLU A O 1
ATOM 658 N N . HIS A 1 91 ? -41.054 -0.924 79.657 1.00 85.81 91 HIS A N 1
ATOM 659 C CA . HIS A 1 91 ? -41.691 -1.864 78.727 1.00 85.81 91 HIS A CA 1
ATOM 660 C C . HIS A 1 91 ? -41.117 -1.792 77.299 1.00 85.81 91 HIS A C 1
ATOM 662 O O . HIS A 1 91 ? -41.397 -2.667 76.478 1.00 85.81 91 HIS A O 1
ATOM 668 N N . GLY A 1 92 ? -40.325 -0.758 76.992 1.00 89.38 92 GLY A N 1
ATOM 669 C CA . GLY A 1 92 ? -39.745 -0.505 75.674 1.00 89.38 92 GLY A CA 1
ATOM 670 C C . GLY A 1 92 ? -38.301 -0.977 75.489 1.00 89.38 92 GLY A C 1
ATOM 671 O O . GLY A 1 92 ? -37.813 -0.916 74.362 1.00 89.38 92 GLY A O 1
ATOM 672 N N . GLU A 1 93 ? -37.610 -1.466 76.528 1.00 86.44 93 GLU A N 1
ATOM 673 C CA . GLU A 1 93 ? -36.168 -1.778 76.447 1.00 86.44 93 GLU A CA 1
ATOM 674 C C . GLU A 1 93 ? -35.818 -2.757 75.315 1.00 86.44 93 GLU A C 1
ATOM 676 O O . GLU A 1 93 ? -34.909 -2.499 74.523 1.00 86.44 93 GLU A O 1
ATOM 681 N N . GLY A 1 94 ? -36.577 -3.849 75.168 1.00 89.12 94 GLY A N 1
ATOM 682 C CA . GLY A 1 94 ? -36.356 -4.818 74.088 1.00 89.12 94 GLY A CA 1
ATOM 683 C C . GLY A 1 94 ? -36.553 -4.216 72.690 1.00 89.12 94 GLY A C 1
ATOM 684 O O . GLY A 1 94 ? -35.787 -4.506 71.770 1.00 89.12 94 GLY A O 1
ATOM 685 N N . PHE A 1 95 ? -37.530 -3.316 72.533 1.00 90.25 95 PHE A N 1
ATOM 686 C CA . PHE A 1 95 ? -37.762 -2.594 71.278 1.00 90.25 95 PHE A CA 1
ATOM 687 C C . PHE A 1 95 ? -36.672 -1.556 70.991 1.00 90.25 95 PHE A C 1
ATOM 689 O O . PHE A 1 95 ? -36.309 -1.371 69.828 1.00 90.25 95 PHE A O 1
ATOM 696 N N . ALA A 1 96 ? -36.108 -0.919 72.022 1.00 92.00 96 ALA A N 1
ATOM 697 C CA . ALA A 1 96 ? -35.009 0.032 71.873 1.00 92.00 96 ALA A CA 1
ATOM 698 C C . ALA A 1 96 ? -33.747 -0.649 71.314 1.00 92.00 96 ALA A C 1
ATOM 700 O O . ALA A 1 96 ? -33.109 -0.109 70.404 1.00 92.00 96 ALA A O 1
ATOM 701 N N . VAL A 1 97 ? -33.429 -1.861 71.789 1.00 92.88 97 VAL A N 1
ATOM 702 C CA . VAL A 1 97 ? -32.307 -2.663 71.270 1.00 92.88 97 VAL A CA 1
ATOM 703 C C . VAL A 1 97 ? -32.517 -2.993 69.791 1.00 92.88 97 VAL A C 1
ATOM 705 O O . VAL A 1 97 ? -31.636 -2.714 68.976 1.00 92.88 97 VAL A O 1
ATOM 708 N N . VAL A 1 98 ? -33.700 -3.495 69.415 1.00 94.50 98 VAL A N 1
ATOM 709 C CA . VAL A 1 98 ? -34.024 -3.800 68.008 1.00 94.50 98 VAL A CA 1
ATOM 710 C C . VAL A 1 98 ? -33.938 -2.546 67.132 1.00 94.50 98 VAL A C 1
ATOM 712 O O . VAL A 1 98 ? -33.321 -2.581 66.068 1.00 94.50 98 VAL A O 1
ATOM 715 N N . ALA A 1 99 ? -34.496 -1.419 67.581 1.00 94.81 99 ALA A N 1
ATOM 716 C CA . ALA A 1 99 ? -34.444 -0.159 66.844 1.00 94.81 99 ALA A CA 1
ATOM 717 C C . ALA A 1 99 ? -32.997 0.322 66.620 1.00 94.81 99 ALA A C 1
ATOM 719 O O . ALA A 1 99 ? -32.662 0.781 65.525 1.00 94.81 99 ALA A O 1
ATOM 720 N N . SER A 1 100 ? -32.119 0.170 67.618 1.00 94.00 100 SER A N 1
ATOM 721 C CA . SER A 1 100 ? -30.697 0.508 67.482 1.00 94.00 100 SER A CA 1
ATOM 722 C C . SER A 1 100 ? -29.977 -0.359 66.441 1.00 94.00 100 SER A C 1
ATOM 724 O O . SER A 1 100 ? -29.222 0.176 65.625 1.00 94.00 100 SER A O 1
ATOM 726 N N . GLU A 1 101 ? -30.273 -1.661 66.389 1.00 96.06 101 GLU A N 1
ATOM 727 C CA . GLU A 1 101 ? -29.645 -2.578 65.433 1.00 96.06 101 GLU A CA 1
ATOM 728 C C . GLU A 1 101 ? -30.141 -2.326 64.003 1.00 96.06 101 GLU A C 1
ATOM 730 O O . GLU A 1 101 ? -29.338 -2.281 63.069 1.00 96.06 101 GLU A O 1
ATOM 735 N N . VAL A 1 102 ? -31.437 -2.039 63.817 1.00 95.94 102 VAL A N 1
ATOM 736 C CA . VAL A 1 102 ? -31.976 -1.626 62.506 1.00 95.94 102 VAL A CA 1
ATOM 737 C C . VAL A 1 102 ? -31.341 -0.312 62.045 1.00 95.94 102 VAL A C 1
ATOM 739 O O . VAL A 1 102 ? -31.013 -0.171 60.861 1.00 95.94 102 VAL A O 1
ATOM 742 N N . ARG A 1 103 ? -31.114 0.648 62.956 1.00 94.44 103 ARG A N 1
ATOM 743 C CA . ARG A 1 103 ? -30.417 1.903 62.628 1.00 94.44 103 ARG A CA 1
ATOM 744 C C . ARG A 1 103 ? -28.989 1.632 62.157 1.00 94.44 103 ARG A C 1
ATOM 746 O O . ARG A 1 103 ? -28.591 2.166 61.123 1.00 94.44 103 ARG A O 1
ATOM 753 N N . ARG A 1 104 ? -28.259 0.774 62.876 1.00 96.06 104 ARG A N 1
ATOM 754 C CA . ARG A 1 104 ? -26.881 0.377 62.554 1.00 96.06 104 ARG A CA 1
ATOM 755 C C . ARG A 1 104 ? -26.794 -0.322 61.194 1.00 96.06 104 ARG A C 1
ATOM 757 O O . ARG A 1 104 ? -25.981 0.068 60.360 1.00 96.06 104 ARG A O 1
ATOM 764 N N . LEU A 1 105 ? -27.676 -1.289 60.930 1.00 96.00 105 LEU A N 1
ATOM 765 C CA . LEU A 1 105 ? -27.782 -1.980 59.636 1.00 96.00 105 LEU A CA 1
ATOM 766 C C . LEU A 1 105 ? -28.104 -1.011 58.490 1.00 96.00 105 LEU A C 1
ATOM 768 O O . LEU A 1 105 ? -27.530 -1.114 57.407 1.00 96.00 105 LEU A O 1
ATOM 772 N N . SER A 1 106 ? -28.987 -0.041 58.737 1.00 96.44 106 SER A N 1
ATOM 773 C CA . SER A 1 106 ? -29.347 0.982 57.750 1.00 96.44 106 SER A CA 1
ATOM 774 C C . SER A 1 106 ? -28.175 1.917 57.429 1.00 96.44 106 SER A C 1
ATOM 776 O O . SER A 1 106 ? -27.969 2.264 56.268 1.00 96.44 106 SER A O 1
ATOM 778 N N . GLU A 1 107 ? -27.377 2.305 58.429 1.00 94.69 107 GLU A N 1
ATOM 779 C CA . GLU A 1 107 ? -26.149 3.087 58.223 1.00 94.69 107 GLU A CA 1
ATOM 780 C C . GLU A 1 107 ? -25.111 2.305 57.415 1.00 94.69 107 GLU A C 1
ATOM 782 O O . GLU A 1 107 ? -24.631 2.816 56.403 1.00 94.69 107 GLU A O 1
ATOM 787 N N . MET A 1 108 ? -24.854 1.044 57.779 1.00 96.25 108 MET A N 1
ATOM 788 C CA . MET A 1 108 ? -23.955 0.164 57.023 1.00 96.25 108 MET A CA 1
ATOM 789 C C . MET A 1 108 ? -24.415 -0.031 55.572 1.00 96.25 108 MET A C 1
ATOM 791 O O . MET A 1 108 ? -23.599 -0.006 54.653 1.00 96.25 108 MET A O 1
ATOM 795 N N . SER A 1 109 ? -25.722 -0.197 55.345 1.00 96.00 109 SER A N 1
ATOM 796 C CA . SER A 1 109 ? -26.289 -0.342 54.000 1.00 96.00 109 SER A CA 1
ATOM 797 C C . SER A 1 109 ? -26.135 0.937 53.169 1.00 96.00 109 SER A C 1
ATOM 799 O O . SER A 1 109 ? -25.806 0.860 51.985 1.00 96.00 109 SER A O 1
ATOM 801 N N . SER A 1 110 ? -26.304 2.113 53.783 1.00 95.12 110 SER A N 1
ATOM 802 C CA . SER A 1 110 ? -26.089 3.399 53.109 1.00 95.12 110 SER A CA 1
ATOM 803 C C . SER A 1 110 ? -24.623 3.602 52.722 1.00 95.12 110 SER A C 1
ATOM 805 O O . SER A 1 110 ? -24.349 4.043 51.609 1.00 95.12 110 SER A O 1
ATOM 807 N N . GLU A 1 111 ? -23.691 3.260 53.613 1.00 95.88 111 GLU A N 1
ATOM 808 C CA . GLU A 1 111 ? -22.253 3.363 53.347 1.00 95.88 111 GLU A CA 1
ATOM 809 C C . GLU A 1 111 ? -21.812 2.384 52.247 1.00 95.88 111 GLU A C 1
ATOM 811 O O . GLU A 1 111 ? -21.065 2.752 51.339 1.00 95.88 111 GLU A O 1
ATOM 816 N N . ALA A 1 112 ? -22.322 1.147 52.269 1.00 95.75 112 ALA A N 1
ATOM 817 C CA . ALA A 1 112 ? -22.077 0.174 51.207 1.00 95.75 112 ALA A CA 1
ATOM 818 C C . ALA A 1 112 ? -22.594 0.680 49.850 1.00 95.75 112 ALA A C 1
ATOM 820 O O . ALA A 1 112 ? -21.863 0.615 48.863 1.00 95.75 112 ALA A O 1
ATOM 821 N N . ALA A 1 113 ? -23.806 1.245 49.811 1.00 95.44 113 ALA A N 1
ATOM 822 C CA . ALA A 1 113 ? -24.377 1.815 48.593 1.00 95.44 113 ALA A CA 1
ATOM 823 C C . ALA A 1 113 ? -23.535 2.978 48.037 1.00 95.44 113 ALA A C 1
ATOM 825 O O . ALA A 1 113 ? -23.314 3.033 46.831 1.00 95.44 113 ALA A O 1
ATOM 826 N N . GLU A 1 114 ? -23.014 3.870 48.887 1.00 94.81 114 GLU A N 1
ATOM 827 C CA . GLU A 1 114 ? -22.113 4.956 48.458 1.00 94.81 114 GLU A CA 1
ATOM 828 C C . GLU A 1 114 ? -20.807 4.427 47.846 1.00 94.81 114 GLU A C 1
ATOM 830 O O . GLU A 1 114 ? -20.356 4.916 46.807 1.00 94.81 114 GLU A O 1
ATOM 835 N N . ARG A 1 115 ? -20.211 3.387 48.442 1.00 96.56 115 ARG A N 1
ATOM 836 C CA . ARG A 1 115 ? -19.016 2.746 47.870 1.00 96.56 115 ARG A CA 1
ATOM 837 C C . ARG A 1 115 ? -19.323 2.095 46.522 1.00 96.56 115 ARG A C 1
ATOM 839 O O . ARG A 1 115 ? -18.542 2.257 45.585 1.00 96.56 115 ARG A O 1
ATOM 846 N N . THR A 1 116 ? -20.454 1.396 46.396 1.00 95.94 116 THR A N 1
ATOM 847 C CA . THR A 1 116 ? -20.875 0.802 45.118 1.00 95.94 116 THR A CA 1
ATOM 848 C C . THR A 1 116 ? -21.140 1.874 44.062 1.00 95.94 116 THR A C 1
ATOM 850 O O . THR A 1 116 ? -20.735 1.695 42.918 1.00 95.94 116 THR A O 1
ATOM 853 N N . GLU A 1 117 ? -21.744 3.008 44.427 1.00 95.62 117 GLU A N 1
ATOM 854 C CA . GLU A 1 117 ? -21.967 4.141 43.518 1.00 95.62 117 GLU A CA 1
ATOM 855 C C . GLU A 1 117 ? -20.644 4.673 42.945 1.00 95.62 117 GLU A C 1
ATOM 857 O O . GLU A 1 117 ? -20.527 4.872 41.736 1.00 95.62 117 GLU A O 1
ATOM 862 N N . SER A 1 118 ? -19.618 4.819 43.790 1.00 96.50 118 SER A N 1
ATOM 863 C CA . SER A 1 118 ? -18.271 5.214 43.356 1.00 96.50 118 SER A CA 1
ATOM 864 C C . SER A 1 118 ? -17.659 4.219 42.358 1.00 96.50 118 SER A C 1
ATOM 866 O O . SER A 1 118 ? -17.149 4.621 41.309 1.00 96.50 118 SER A O 1
ATOM 868 N N . ILE A 1 119 ? -17.776 2.913 42.629 1.00 97.00 119 ILE A N 1
ATOM 869 C CA . ILE A 1 119 ? -17.289 1.856 41.724 1.00 97.00 119 ILE A CA 1
ATOM 870 C C . ILE A 1 119 ? -18.019 1.918 40.378 1.00 97.00 119 ILE A C 1
ATOM 872 O O . ILE A 1 119 ? -17.373 1.899 39.333 1.00 97.00 119 ILE A O 1
ATOM 876 N N . VAL A 1 120 ? -19.348 2.042 40.389 1.00 97.38 120 VAL A N 1
ATOM 877 C CA . VAL A 1 120 ? -20.160 2.130 39.166 1.00 97.38 120 VAL A CA 1
ATOM 878 C C . VAL A 1 120 ? -19.780 3.358 38.337 1.00 97.38 120 VAL A C 1
ATOM 880 O O . VAL A 1 120 ? -19.638 3.252 37.121 1.00 97.38 120 VAL A O 1
ATOM 883 N N . ASN A 1 121 ? -19.543 4.509 38.971 1.00 96.25 121 ASN A N 1
ATOM 884 C CA . ASN A 1 121 ? -19.091 5.715 38.271 1.00 96.25 121 ASN A CA 1
ATOM 885 C C . ASN A 1 121 ? -17.700 5.537 37.637 1.00 96.25 121 ASN A C 1
ATOM 887 O O . ASN A 1 121 ? -17.471 5.992 36.513 1.00 96.25 121 ASN A O 1
ATOM 891 N N . SER A 1 122 ? -16.788 4.843 38.323 1.00 97.56 122 SER A N 1
ATOM 892 C CA . SER A 1 122 ? -15.474 4.490 37.772 1.00 97.56 122 SER A CA 1
ATOM 893 C C . SER A 1 122 ? -15.605 3.580 36.544 1.00 97.56 122 SER A C 1
ATOM 895 O O . SER A 1 122 ? -15.021 3.864 35.498 1.00 97.56 122 SER A O 1
ATOM 897 N N . VAL A 1 123 ? -16.455 2.549 36.622 1.00 97.56 123 VAL A N 1
ATOM 898 C CA . VAL A 1 123 ? -16.743 1.642 35.496 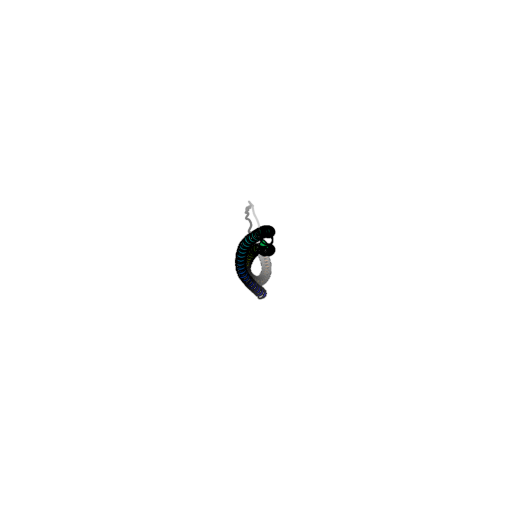1.00 97.56 123 VAL A CA 1
ATOM 899 C C . VAL A 1 123 ? -17.329 2.404 34.305 1.00 97.56 123 VAL A C 1
ATOM 901 O O . VAL A 1 123 ? -16.841 2.253 33.189 1.00 97.56 123 VAL A O 1
ATOM 904 N N . LEU A 1 124 ? -18.312 3.281 34.527 1.00 95.81 124 LEU A N 1
ATOM 905 C CA . LEU A 1 124 ? -18.915 4.102 33.467 1.00 95.81 124 LEU A CA 1
ATOM 906 C C . LEU A 1 124 ? -17.909 5.053 32.806 1.00 95.81 124 LEU A C 1
ATOM 908 O O . LEU A 1 124 ? -17.957 5.260 31.594 1.00 95.81 124 LEU A O 1
ATOM 912 N N . THR A 1 125 ? -16.972 5.599 33.583 1.00 97.50 125 THR A N 1
ATOM 913 C CA . THR A 1 125 ? -15.871 6.414 33.048 1.00 97.50 125 THR A CA 1
ATOM 914 C C . THR A 1 125 ? -14.945 5.566 32.172 1.00 97.50 125 THR A C 1
ATOM 916 O O . THR A 1 125 ? -14.590 5.983 31.070 1.00 97.50 125 THR A O 1
ATOM 919 N N . GLY A 1 126 ? -14.609 4.351 32.620 1.00 97.62 126 GLY A N 1
ATOM 920 C CA . GLY A 1 126 ? -13.842 3.384 31.832 1.00 97.62 126 GLY A CA 1
ATOM 921 C C . GLY A 1 126 ? -14.534 3.025 30.515 1.00 97.62 126 GLY A C 1
ATOM 922 O O . GLY A 1 126 ? -13.902 3.057 29.466 1.00 97.62 126 GLY A O 1
ATOM 923 N N . ILE A 1 127 ? -15.847 2.792 30.547 1.00 97.12 127 ILE A N 1
ATOM 924 C CA . ILE A 1 127 ? -16.674 2.524 29.360 1.00 97.12 127 ILE A CA 1
ATOM 925 C C . ILE A 1 127 ? -16.618 3.692 28.373 1.00 97.12 127 ILE A C 1
ATOM 927 O O . ILE A 1 127 ? -16.402 3.475 27.182 1.00 97.12 127 ILE A O 1
ATOM 931 N N . ALA A 1 128 ? -16.761 4.934 28.847 1.00 95.56 128 ALA A N 1
ATOM 932 C CA . ALA A 1 128 ? -16.667 6.115 27.989 1.00 95.56 128 ALA A CA 1
ATOM 933 C C . ALA A 1 128 ? -15.289 6.225 27.309 1.00 95.56 128 ALA A C 1
ATOM 935 O O . ALA A 1 128 ? -15.209 6.501 26.108 1.00 95.56 128 ALA A O 1
ATOM 936 N N . GLN A 1 129 ? -14.213 5.940 28.048 1.00 96.69 129 GLN A N 1
ATOM 937 C CA . GLN A 1 129 ? -12.861 5.908 27.494 1.00 96.69 129 GLN A CA 1
ATOM 938 C C . GLN A 1 129 ? -12.703 4.792 26.451 1.00 96.69 129 GLN A C 1
ATOM 940 O O . GLN A 1 129 ? -12.208 5.050 25.354 1.00 96.69 129 GLN A O 1
ATOM 945 N N . SER A 1 130 ? -13.177 3.578 26.746 1.00 96.06 130 SER A N 1
ATOM 946 C CA . SER A 1 130 ? -13.131 2.445 25.816 1.00 96.06 130 SER A CA 1
ATOM 947 C C . SER A 1 130 ? -13.925 2.712 24.535 1.00 96.06 130 SER A C 1
ATOM 949 O O . SER A 1 130 ? -13.448 2.371 23.454 1.00 96.06 130 SER A O 1
ATOM 951 N N . ARG A 1 131 ? -15.082 3.389 24.614 1.00 93.62 131 ARG A N 1
ATOM 952 C CA . ARG A 1 131 ? -15.847 3.830 23.429 1.00 93.62 131 ARG A CA 1
ATOM 953 C C . ARG A 1 131 ? -15.043 4.788 22.555 1.00 93.62 131 ARG A C 1
ATOM 955 O O . ARG A 1 131 ? -15.021 4.632 21.336 1.00 93.62 131 ARG A O 1
ATOM 962 N N . SER A 1 132 ? -14.374 5.764 23.170 1.00 94.88 132 SER A N 1
ATOM 963 C CA . SER A 1 132 ? -13.508 6.703 22.450 1.00 94.88 132 SER A CA 1
ATOM 964 C C . SER A 1 132 ? -12.362 5.969 21.746 1.00 94.88 132 SER A C 1
ATOM 966 O O . SER A 1 132 ? -12.161 6.135 20.542 1.00 94.88 132 SER A O 1
ATOM 968 N N . SER A 1 133 ? -11.669 5.075 22.459 1.00 94.75 133 SER A N 1
ATOM 969 C CA . SER A 1 133 ? -10.593 4.255 21.892 1.00 94.75 133 SER A CA 1
ATOM 970 C C . SER A 1 133 ? -11.069 3.362 20.743 1.00 94.75 133 SER A C 1
ATOM 972 O O . SER A 1 133 ? -10.396 3.301 19.716 1.00 94.75 133 SER A O 1
ATOM 974 N N . ALA A 1 134 ? -12.238 2.727 20.865 1.00 92.69 134 ALA A N 1
ATOM 975 C CA . ALA A 1 134 ? -12.819 1.918 19.794 1.00 92.69 134 ALA A CA 1
ATOM 976 C C . ALA A 1 134 ? -13.131 2.761 18.545 1.00 92.69 134 ALA A C 1
ATOM 978 O O . ALA A 1 134 ? -12.780 2.372 17.434 1.00 92.69 134 ALA A O 1
ATOM 979 N N . SER A 1 135 ? -13.707 3.956 18.718 1.00 91.44 135 SER A N 1
ATOM 980 C CA . SER A 1 135 ? -13.960 4.893 17.612 1.00 91.44 135 SER A CA 1
ATOM 981 C C . SER A 1 135 ? -12.666 5.303 16.891 1.00 91.44 135 SER A C 1
ATOM 983 O O . SER A 1 135 ? -12.580 5.253 15.660 1.00 91.44 135 SER A O 1
ATOM 985 N N . HIS A 1 136 ? -11.615 5.624 17.652 1.00 94.00 136 HIS A N 1
ATOM 986 C CA . HIS A 1 136 ? -10.292 5.919 17.098 1.00 94.00 136 HIS A CA 1
ATOM 987 C C . HIS A 1 136 ? -9.680 4.724 16.352 1.00 94.00 136 HIS A C 1
ATOM 989 O O . HIS A 1 136 ? -9.077 4.916 15.291 1.00 94.00 136 HIS A O 1
ATOM 995 N N . ALA A 1 137 ? -9.853 3.504 16.866 1.00 92.00 137 ALA A N 1
ATOM 996 C CA . ALA A 1 137 ? -9.377 2.287 16.217 1.00 92.00 137 ALA A CA 1
ATOM 997 C C . ALA A 1 137 ? -10.083 2.047 14.873 1.00 92.00 137 ALA A C 1
ATOM 999 O O . ALA A 1 137 ? -9.407 1.787 13.880 1.00 92.00 137 ALA A O 1
ATOM 1000 N N . VAL A 1 138 ? -11.408 2.233 14.798 1.00 89.69 138 VAL A N 1
ATOM 1001 C CA . VAL A 1 138 ? -12.171 2.130 13.536 1.00 89.69 138 VAL A CA 1
ATOM 1002 C C . VAL A 1 138 ? -11.710 3.168 12.510 1.00 89.69 138 VAL A C 1
ATOM 1004 O O . VAL A 1 138 ? -11.500 2.837 11.341 1.00 89.69 138 VAL A O 1
ATOM 1007 N N . SER A 1 139 ? -11.519 4.420 12.938 1.00 92.06 139 SER A N 1
ATOM 1008 C CA . SER A 1 139 ? -11.024 5.491 12.061 1.00 92.06 139 SER A CA 1
ATOM 1009 C C . SER A 1 139 ? -9.632 5.166 11.508 1.00 92.06 139 SER A C 1
ATOM 1011 O O . SER A 1 139 ? -9.401 5.239 10.300 1.00 92.06 139 SER A O 1
ATOM 1013 N N . THR A 1 140 ? -8.729 4.708 12.379 1.00 91.94 140 THR A N 1
ATOM 1014 C CA . THR A 1 140 ? -7.376 4.287 11.990 1.00 91.94 140 THR A CA 1
ATOM 1015 C C . THR A 1 140 ? -7.418 3.109 11.022 1.00 91.94 140 THR A C 1
ATOM 1017 O O . THR A 1 140 ? -6.774 3.164 9.979 1.00 91.94 140 THR A O 1
ATOM 1020 N N . ALA A 1 141 ? -8.211 2.075 11.312 1.00 90.19 141 ALA A N 1
ATOM 1021 C CA . ALA A 1 141 ? -8.353 0.911 10.440 1.00 90.19 141 ALA A CA 1
ATOM 1022 C C . ALA A 1 141 ? -8.846 1.308 9.038 1.00 90.19 141 ALA A C 1
ATOM 1024 O O . ALA A 1 141 ? -8.295 0.851 8.040 1.00 90.19 141 ALA A O 1
ATOM 1025 N N . THR A 1 142 ? -9.812 2.229 8.960 1.00 89.81 142 THR A N 1
ATOM 1026 C CA . THR A 1 142 ? -10.322 2.765 7.687 1.00 89.81 142 THR A CA 1
ATOM 1027 C C . THR A 1 142 ? -9.240 3.532 6.920 1.00 89.81 142 THR A C 1
ATOM 1029 O O . THR A 1 142 ? -9.085 3.357 5.712 1.00 89.81 142 THR A O 1
ATOM 1032 N N . ALA A 1 143 ? -8.458 4.368 7.611 1.00 92.62 143 ALA A N 1
ATOM 1033 C CA . ALA A 1 143 ? -7.363 5.113 6.994 1.00 92.62 143 ALA A CA 1
ATOM 1034 C C . ALA A 1 143 ? -6.279 4.179 6.433 1.00 92.62 143 ALA A C 1
ATOM 1036 O O . ALA A 1 143 ? -5.828 4.372 5.303 1.00 92.62 143 ALA A O 1
ATOM 1037 N N . VAL A 1 144 ? -5.902 3.142 7.189 1.00 92.19 144 VAL A N 1
ATOM 1038 C CA . VAL A 1 144 ? -4.937 2.137 6.723 1.00 92.19 144 VAL A CA 1
ATOM 1039 C C . VAL A 1 144 ? -5.509 1.361 5.537 1.00 92.19 144 VAL A C 1
ATOM 1041 O O . VAL A 1 144 ? -4.807 1.191 4.548 1.00 92.19 144 VAL A O 1
ATOM 1044 N N . GLN A 1 145 ? -6.787 0.973 5.566 1.00 89.81 145 GLN A N 1
ATOM 1045 C CA . GLN A 1 145 ? -7.430 0.274 4.450 1.00 89.81 145 GLN A CA 1
ATOM 1046 C C . GLN A 1 145 ? -7.391 1.091 3.147 1.00 89.81 145 GLN A C 1
ATOM 1048 O O . GLN A 1 145 ? -7.076 0.546 2.088 1.00 89.81 145 GLN A O 1
ATOM 1053 N N . ASN A 1 146 ? -7.640 2.402 3.221 1.00 91.56 146 ASN A N 1
ATOM 1054 C CA . ASN A 1 146 ? -7.521 3.298 2.067 1.00 91.56 146 ASN A CA 1
ATOM 1055 C C . ASN A 1 146 ? -6.071 3.406 1.566 1.00 91.56 146 ASN A C 1
ATOM 1057 O O . ASN A 1 146 ? -5.833 3.382 0.359 1.00 91.56 146 ASN A O 1
ATOM 1061 N N . ALA A 1 147 ? -5.095 3.491 2.476 1.00 92.38 147 ALA A N 1
ATOM 1062 C CA . ALA A 1 147 ? -3.679 3.520 2.114 1.00 92.38 147 ALA A CA 1
ATOM 1063 C C . ALA A 1 147 ? -3.227 2.208 1.446 1.00 92.38 147 ALA A C 1
ATOM 1065 O O . ALA A 1 147 ? -2.514 2.242 0.443 1.00 92.38 147 ALA A O 1
ATOM 1066 N N . THR A 1 148 ? -3.687 1.059 1.950 1.00 91.81 148 THR A N 1
ATOM 1067 C CA . THR A 1 148 ? -3.455 -0.259 1.344 1.00 91.81 148 THR A CA 1
ATOM 1068 C C . THR A 1 148 ? -4.041 -0.327 -0.064 1.00 91.81 148 THR A C 1
ATOM 1070 O O . THR A 1 148 ? -3.355 -0.791 -0.970 1.00 91.81 148 THR A O 1
ATOM 1073 N N . ALA A 1 149 ? -5.260 0.182 -0.277 1.00 89.38 149 ALA A N 1
ATOM 1074 C CA . ALA A 1 149 ? -5.884 0.223 -1.601 1.00 89.38 149 ALA A CA 1
ATOM 1075 C C . ALA A 1 149 ? -5.085 1.082 -2.598 1.00 89.38 149 ALA A C 1
ATOM 1077 O O . ALA A 1 149 ? -4.838 0.650 -3.722 1.00 89.38 149 ALA A O 1
ATOM 1078 N N . HIS A 1 150 ? -4.609 2.256 -2.170 1.00 93.62 150 HIS A N 1
ATOM 1079 C CA . HIS A 1 150 ? -3.760 3.109 -3.005 1.00 93.62 150 HIS A CA 1
ATOM 1080 C C . HIS A 1 150 ? -2.421 2.437 -3.345 1.00 93.62 150 HIS A C 1
ATOM 1082 O O . HIS A 1 150 ? -1.964 2.493 -4.485 1.00 93.62 150 HIS A O 1
ATOM 1088 N N . ALA A 1 151 ? -1.784 1.778 -2.373 1.00 93.38 151 ALA A N 1
ATOM 1089 C CA . ALA A 1 151 ? -0.551 1.032 -2.617 1.00 93.38 151 ALA A CA 1
ATOM 1090 C C . ALA A 1 151 ? -0.771 -0.095 -3.642 1.00 93.38 151 ALA A C 1
ATOM 1092 O O . ALA A 1 151 ? 0.068 -0.320 -4.512 1.00 93.38 151 ALA A O 1
ATOM 1093 N N . TYR A 1 152 ? -1.933 -0.746 -3.584 1.00 90.75 152 TYR A N 1
ATOM 1094 C CA . TYR A 1 152 ? -2.348 -1.772 -4.533 1.00 90.75 152 TYR A CA 1
ATOM 1095 C C . TYR A 1 152 ? -2.408 -1.245 -5.976 1.00 90.75 152 TYR A C 1
ATOM 1097 O O . TYR A 1 152 ? -1.876 -1.869 -6.896 1.00 90.75 152 TYR A O 1
ATOM 1105 N N . GLU A 1 153 ? -3.009 -0.069 -6.167 1.00 92.44 153 GLU A N 1
ATOM 1106 C CA . GLU A 1 153 ? -3.075 0.604 -7.467 1.00 92.44 153 GLU A CA 1
ATOM 1107 C C . GLU A 1 153 ? -1.682 1.014 -7.964 1.00 92.44 153 GLU A C 1
ATOM 1109 O O . GLU A 1 153 ? -1.336 0.739 -9.113 1.00 92.44 153 GLU A O 1
ATOM 1114 N N . SER A 1 154 ? -0.838 1.557 -7.079 1.00 94.56 154 SER A N 1
ATOM 1115 C CA . SER A 1 154 ? 0.548 1.919 -7.413 1.00 94.56 154 SER A CA 1
ATOM 1116 C C . SER A 1 154 ? 1.372 0.712 -7.882 1.00 94.56 154 SER A C 1
ATOM 1118 O O . SER A 1 154 ? 2.112 0.811 -8.859 1.00 94.56 154 SER A O 1
ATOM 1120 N N . PHE A 1 155 ? 1.230 -0.457 -7.247 1.00 92.38 155 PHE A N 1
ATOM 1121 C CA . PHE A 1 155 ? 1.915 -1.670 -7.711 1.00 92.38 155 PHE A CA 1
ATOM 1122 C C . PHE A 1 155 ? 1.376 -2.178 -9.053 1.00 92.38 155 PHE A C 1
ATOM 1124 O O . PHE A 1 155 ? 2.157 -2.651 -9.879 1.00 92.38 155 PHE A O 1
ATOM 1131 N N . ALA A 1 156 ? 0.075 -2.032 -9.316 1.00 91.12 156 ALA A N 1
ATOM 1132 C CA . ALA A 1 156 ? -0.495 -2.354 -10.624 1.00 91.12 156 ALA A CA 1
ATOM 1133 C C . ALA A 1 156 ? 0.018 -1.416 -11.735 1.00 91.12 156 ALA A C 1
ATOM 1135 O O . ALA A 1 156 ? 0.203 -1.846 -12.875 1.00 91.12 156 ALA A O 1
ATOM 1136 N N . GLU A 1 157 ? 0.264 -0.141 -11.425 1.00 94.81 157 GLU A N 1
ATOM 1137 C CA . GLU A 1 157 ? 0.922 0.794 -12.346 1.00 94.81 157 GLU A CA 1
ATOM 1138 C C . GLU A 1 157 ? 2.382 0.418 -12.603 1.00 94.81 157 GLU A C 1
ATOM 1140 O O . GLU A 1 157 ? 2.816 0.440 -13.755 1.00 94.81 157 GLU A O 1
ATOM 1145 N N . ILE A 1 158 ? 3.119 0.006 -11.566 1.00 93.94 158 ILE A N 1
ATOM 1146 C CA . ILE A 1 158 ? 4.498 -0.483 -11.706 1.00 93.94 158 ILE A CA 1
ATOM 1147 C C . ILE A 1 158 ? 4.546 -1.700 -12.634 1.00 93.94 158 ILE A C 1
ATOM 1149 O O . ILE A 1 158 ? 5.379 -1.739 -13.536 1.00 93.94 158 ILE A O 1
ATOM 1153 N N . GLU A 1 159 ? 3.649 -2.675 -12.473 1.00 91.25 159 GLU A N 1
ATOM 1154 C CA . GLU A 1 159 ? 3.609 -3.846 -13.360 1.00 91.25 159 GLU A CA 1
ATOM 1155 C C . GLU A 1 159 ? 3.340 -3.475 -14.824 1.00 91.25 159 GLU A C 1
ATOM 1157 O O . GLU A 1 159 ? 3.961 -4.051 -15.722 1.00 91.25 159 GLU A O 1
ATOM 1162 N N . ARG A 1 160 ? 2.450 -2.502 -15.067 1.00 94.19 160 ARG A N 1
ATOM 1163 C CA . ARG A 1 160 ? 2.197 -1.966 -16.413 1.00 94.19 160 ARG A CA 1
ATOM 1164 C C . ARG A 1 160 ? 3.442 -1.292 -16.983 1.00 94.19 160 ARG A C 1
ATOM 1166 O O . ARG A 1 160 ? 3.875 -1.659 -18.069 1.00 94.19 160 ARG A O 1
ATOM 1173 N N . ALA A 1 161 ? 4.075 -0.404 -16.220 1.00 94.94 161 ALA A N 1
ATOM 1174 C CA . ALA A 1 161 ? 5.297 0.280 -16.642 1.00 94.94 161 ALA A CA 1
ATOM 1175 C C . ALA A 1 161 ? 6.451 -0.697 -16.935 1.00 94.94 161 ALA A C 1
ATOM 1177 O O . ALA A 1 161 ? 7.207 -0.501 -17.885 1.00 94.94 161 ALA A O 1
ATOM 1178 N N . VAL A 1 162 ? 6.576 -1.774 -16.152 1.00 93.44 162 VAL A N 1
ATOM 1179 C CA . VAL A 1 162 ? 7.556 -2.843 -16.398 1.00 93.44 162 VAL A CA 1
ATOM 1180 C C . VAL A 1 162 ? 7.241 -3.594 -17.695 1.00 93.44 162 VAL A C 1
ATOM 1182 O O . VAL A 1 162 ? 8.158 -3.885 -18.460 1.00 93.44 162 VAL A O 1
ATOM 1185 N N . SER A 1 163 ? 5.966 -3.877 -17.975 1.00 91.81 163 SER A N 1
ATOM 1186 C CA . SER A 1 163 ? 5.548 -4.497 -19.240 1.00 91.81 163 SER A CA 1
ATOM 1187 C C . SER A 1 163 ? 5.898 -3.624 -20.448 1.00 91.81 163 SER A C 1
ATOM 1189 O O . SER A 1 163 ? 6.457 -4.123 -21.425 1.00 91.81 163 SER A O 1
ATOM 1191 N N . ASP A 1 164 ? 5.627 -2.322 -20.364 1.00 94.00 164 ASP A N 1
ATOM 1192 C CA . ASP A 1 164 ? 5.956 -1.368 -21.428 1.00 94.00 164 ASP A CA 1
ATOM 1193 C C . ASP A 1 164 ? 7.478 -1.286 -21.639 1.00 94.00 164 ASP A C 1
ATOM 1195 O O . ASP A 1 164 ? 7.966 -1.264 -22.772 1.00 94.00 164 ASP A O 1
ATOM 1199 N N . ALA A 1 165 ? 8.252 -1.313 -20.548 1.00 90.88 165 ALA A N 1
ATOM 1200 C CA . ALA A 1 165 ? 9.710 -1.329 -20.605 1.00 90.88 165 ALA A CA 1
ATOM 1201 C C . ALA A 1 165 ? 10.257 -2.591 -21.299 1.00 90.88 165 ALA A C 1
ATOM 1203 O O . ALA A 1 165 ? 11.192 -2.484 -22.091 1.00 90.88 165 ALA A O 1
ATOM 1204 N N . GLU A 1 166 ? 9.679 -3.774 -21.056 1.00 88.69 166 GLU A N 1
ATOM 1205 C CA . GLU A 1 166 ? 10.055 -5.021 -21.749 1.00 88.69 166 GLU A CA 1
ATOM 1206 C C . GLU A 1 166 ? 9.815 -4.931 -23.267 1.00 88.69 166 GLU A C 1
ATOM 1208 O O . GLU A 1 166 ? 10.664 -5.350 -24.069 1.00 88.69 166 GLU A O 1
ATOM 1213 N N . GLU A 1 167 ? 8.688 -4.343 -23.678 1.00 90.88 167 GLU A N 1
ATOM 1214 C CA . GLU A 1 167 ? 8.379 -4.116 -25.092 1.00 90.88 167 GLU A CA 1
ATOM 1215 C C . GLU A 1 167 ? 9.391 -3.152 -25.731 1.00 90.88 167 GLU A C 1
ATOM 1217 O O . GLU A 1 167 ? 9.921 -3.419 -26.818 1.00 90.88 167 GLU A O 1
ATOM 1222 N N . TRP A 1 168 ? 9.732 -2.070 -25.027 1.00 90.94 168 TRP A N 1
ATOM 1223 C CA . TRP A 1 168 ? 10.730 -1.101 -25.475 1.00 90.94 168 TRP A CA 1
ATOM 1224 C C . TRP A 1 168 ? 12.121 -1.720 -25.603 1.00 90.94 168 TRP A C 1
ATOM 1226 O O . TRP A 1 168 ? 12.762 -1.544 -26.642 1.00 90.94 168 TRP A O 1
ATOM 1236 N N . THR A 1 169 ? 12.579 -2.491 -24.612 1.00 87.62 169 THR A N 1
ATOM 1237 C CA . THR A 1 169 ? 13.866 -3.205 -24.674 1.00 87.62 169 THR A CA 1
ATOM 1238 C C . THR A 1 169 ? 13.918 -4.135 -25.886 1.00 87.62 169 THR A C 1
ATOM 1240 O O . THR A 1 169 ? 14.906 -4.144 -26.624 1.00 87.62 169 THR A O 1
ATOM 1243 N N . THR A 1 170 ? 12.828 -4.855 -26.160 1.00 88.00 170 THR A N 1
ATOM 1244 C CA . THR A 1 170 ? 12.724 -5.743 -27.329 1.00 88.00 170 THR A CA 1
ATOM 1245 C C . THR A 1 170 ? 12.775 -4.964 -28.649 1.00 88.00 170 THR A C 1
ATOM 1247 O O . THR A 1 170 ? 13.434 -5.382 -29.607 1.00 88.00 170 THR A O 1
ATOM 1250 N N . SER A 1 171 ? 12.099 -3.814 -28.719 1.00 92.12 171 SER A N 1
ATOM 1251 C CA . SER A 1 171 ? 12.101 -2.934 -29.894 1.00 92.12 171 SER A CA 1
ATOM 1252 C C . SER A 1 171 ? 13.485 -2.335 -30.173 1.00 92.12 171 SER A C 1
ATOM 1254 O O . SER A 1 171 ? 13.951 -2.331 -31.319 1.00 92.12 171 SER A O 1
ATOM 1256 N N . ILE A 1 172 ? 14.184 -1.898 -29.121 1.00 89.38 172 ILE A N 1
ATOM 1257 C CA . ILE A 1 172 ? 15.557 -1.388 -29.204 1.00 89.38 172 ILE A CA 1
ATOM 1258 C C . ILE A 1 172 ? 16.490 -2.482 -29.720 1.00 89.38 172 ILE A C 1
ATOM 1260 O O . ILE A 1 172 ? 17.187 -2.249 -30.705 1.00 89.38 172 ILE A O 1
ATOM 1264 N N . ALA A 1 173 ? 16.442 -3.689 -29.144 1.00 86.25 173 ALA A N 1
ATOM 1265 C CA . ALA A 1 173 ? 17.274 -4.810 -29.582 1.00 86.25 173 ALA A CA 1
ATOM 1266 C C . ALA A 1 173 ? 17.097 -5.107 -31.084 1.00 86.25 173 ALA A C 1
ATOM 1268 O O . ALA A 1 173 ? 18.076 -5.251 -31.821 1.00 86.25 173 ALA A O 1
ATOM 1269 N N . ARG A 1 174 ? 15.847 -5.109 -31.569 1.00 90.06 174 ARG A N 1
ATOM 1270 C CA . ARG A 1 174 ? 15.529 -5.301 -32.994 1.00 90.06 174 ARG A CA 1
ATOM 1271 C C . ARG A 1 174 ? 16.096 -4.182 -33.872 1.00 90.06 174 ARG A C 1
ATOM 1273 O O . ARG A 1 174 ? 16.681 -4.455 -34.919 1.00 90.06 174 ARG A O 1
ATOM 1280 N N . THR A 1 175 ? 15.938 -2.932 -33.445 1.00 92.00 175 THR A N 1
ATOM 1281 C CA . THR A 1 175 ? 16.414 -1.756 -34.189 1.00 92.00 175 THR A CA 1
ATOM 1282 C C . THR A 1 175 ? 17.942 -1.714 -34.241 1.00 92.00 175 THR A C 1
ATOM 1284 O O . THR A 1 175 ? 18.521 -1.456 -35.296 1.00 92.00 175 THR A O 1
ATOM 1287 N N . SER A 1 176 ? 18.613 -2.047 -33.137 1.00 90.00 176 SER A N 1
ATOM 1288 C CA . SER A 1 176 ? 20.071 -2.161 -33.073 1.00 90.00 176 SER A CA 1
ATOM 1289 C C . SER A 1 176 ? 20.605 -3.269 -33.982 1.00 90.00 176 SER A C 1
ATOM 1291 O O . SER A 1 176 ? 21.611 -3.061 -34.660 1.00 90.00 176 SER A O 1
ATOM 1293 N N . ALA A 1 177 ? 19.933 -4.423 -34.047 1.00 88.94 177 ALA A N 1
ATOM 1294 C CA . ALA A 1 177 ? 20.297 -5.492 -34.976 1.00 88.94 177 ALA A CA 1
ATOM 1295 C C . ALA A 1 177 ? 20.181 -5.038 -36.443 1.00 88.94 177 ALA A C 1
ATOM 1297 O O . ALA A 1 177 ? 21.119 -5.224 -37.218 1.00 88.94 177 ALA A O 1
ATOM 1298 N N . ALA A 1 178 ? 19.085 -4.364 -36.806 1.00 93.75 178 ALA A N 1
ATOM 1299 C CA . ALA A 1 178 ? 18.898 -3.816 -38.151 1.00 93.75 178 ALA A CA 1
ATOM 1300 C C . ALA A 1 178 ? 19.951 -2.750 -38.510 1.00 93.75 178 ALA A C 1
ATOM 1302 O O . ALA A 1 178 ? 20.464 -2.734 -39.629 1.00 93.75 178 ALA A O 1
ATOM 1303 N N . ALA A 1 179 ? 20.320 -1.885 -37.561 1.00 92.81 179 ALA A N 1
ATOM 1304 C CA . ALA A 1 179 ? 21.360 -0.879 -37.767 1.00 92.81 179 ALA A CA 1
ATOM 1305 C C . ALA A 1 179 ? 22.740 -1.509 -38.023 1.00 92.81 179 ALA A C 1
ATOM 1307 O O . ALA A 1 179 ? 23.465 -1.049 -38.904 1.00 92.81 179 ALA A O 1
ATOM 1308 N N . ARG A 1 180 ? 23.096 -2.581 -37.299 1.00 90.56 180 ARG A N 1
ATOM 1309 C CA . ARG A 1 180 ? 24.350 -3.326 -37.525 1.00 90.56 180 ARG A CA 1
ATOM 1310 C C . ARG A 1 180 ? 24.413 -3.908 -38.935 1.00 90.56 180 ARG A C 1
ATOM 1312 O O . ARG A 1 180 ? 25.439 -3.775 -39.595 1.00 90.56 180 ARG A O 1
ATOM 1319 N N . GLU A 1 181 ? 23.316 -4.504 -39.390 1.00 94.69 181 GLU A N 1
ATOM 1320 C CA . GLU A 1 181 ? 23.210 -5.055 -40.743 1.00 94.69 181 GLU A CA 1
ATOM 1321 C C . GLU A 1 181 ? 23.369 -3.959 -41.809 1.00 94.69 181 GLU A C 1
ATOM 1323 O O . GLU A 1 181 ? 24.150 -4.107 -42.747 1.00 94.69 181 GLU A O 1
ATOM 1328 N N . LEU A 1 182 ? 22.710 -2.809 -41.629 1.00 96.38 182 LEU A N 1
ATOM 1329 C CA . LEU A 1 182 ? 22.857 -1.662 -42.531 1.00 96.38 182 LEU A CA 1
ATOM 1330 C C . LEU A 1 182 ? 24.298 -1.143 -42.592 1.00 96.38 182 LEU A C 1
ATOM 1332 O O . LEU A 1 182 ? 24.794 -0.851 -43.681 1.00 96.38 182 LEU A O 1
ATOM 1336 N N . VAL A 1 183 ? 24.980 -1.045 -41.446 1.00 96.12 183 VAL A N 1
ATOM 1337 C CA . VAL A 1 183 ? 26.393 -0.640 -41.394 1.00 96.12 183 VAL A CA 1
ATOM 1338 C C . VAL A 1 183 ? 27.266 -1.645 -42.144 1.00 96.12 183 VAL A C 1
ATOM 1340 O O . VAL A 1 183 ? 28.070 -1.228 -42.974 1.00 96.12 183 VAL A O 1
ATOM 1343 N N . ALA A 1 184 ? 27.069 -2.951 -41.933 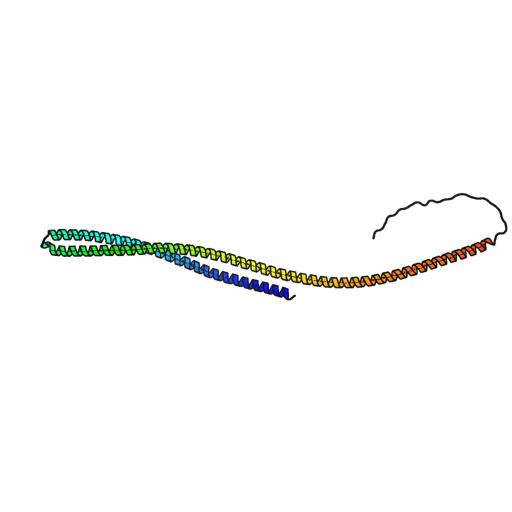1.00 95.44 184 ALA A N 1
ATOM 1344 C CA . ALA A 1 184 ? 27.822 -3.991 -42.635 1.00 95.44 184 ALA A CA 1
ATOM 1345 C C . ALA A 1 184 ? 27.627 -3.921 -44.162 1.00 95.44 184 ALA A C 1
ATOM 1347 O O . ALA A 1 184 ? 28.600 -3.958 -44.919 1.00 95.44 184 ALA A O 1
ATOM 1348 N N . GLN A 1 185 ? 26.385 -3.737 -44.624 1.00 96.88 185 GLN A N 1
ATOM 1349 C CA . GLN A 1 185 ? 26.085 -3.549 -46.047 1.00 96.88 185 GLN A CA 1
ATOM 1350 C C . GLN A 1 185 ? 26.729 -2.281 -46.616 1.00 96.88 185 GLN A C 1
ATOM 1352 O O . GLN A 1 185 ? 27.216 -2.286 -47.749 1.00 96.88 185 GLN A O 1
ATOM 1357 N N . MET A 1 186 ? 26.735 -1.188 -45.851 1.00 96.25 186 MET A N 1
ATOM 1358 C CA . MET A 1 186 ? 27.334 0.075 -46.274 1.00 96.25 186 MET A CA 1
ATOM 1359 C C . MET A 1 186 ? 28.854 -0.039 -46.399 1.00 96.25 186 MET A C 1
ATOM 1361 O O . MET A 1 186 ? 29.399 0.407 -47.407 1.00 96.25 186 MET A O 1
ATOM 1365 N N . THR A 1 187 ? 29.522 -0.690 -45.443 1.00 96.62 187 THR A N 1
ATOM 1366 C CA . THR A 1 187 ? 30.960 -0.985 -45.526 1.00 96.62 187 THR A CA 1
ATOM 1367 C C . THR A 1 187 ? 31.280 -1.798 -46.780 1.00 96.62 187 THR A C 1
ATOM 1369 O O . THR A 1 187 ? 32.117 -1.375 -47.569 1.00 96.62 187 THR A O 1
ATOM 1372 N N . GLY A 1 188 ? 30.539 -2.880 -47.051 1.00 96.62 188 GLY A N 1
ATOM 1373 C CA . GLY A 1 188 ? 30.761 -3.680 -48.263 1.00 96.62 188 GLY A CA 1
ATOM 1374 C C . GLY A 1 188 ? 30.536 -2.899 -49.567 1.00 96.62 188 GLY A C 1
ATOM 1375 O O . GLY A 1 188 ? 31.263 -3.079 -50.541 1.00 96.62 188 GLY A O 1
ATOM 1376 N N . ARG A 1 189 ? 29.559 -1.983 -49.601 1.00 96.69 189 ARG A N 1
ATOM 1377 C CA . ARG A 1 189 ? 29.349 -1.089 -50.755 1.00 96.69 189 ARG A CA 1
ATOM 1378 C C . ARG A 1 189 ? 30.476 -0.074 -50.932 1.00 96.69 189 ARG A C 1
ATOM 1380 O O . ARG A 1 189 ? 30.802 0.247 -52.072 1.00 96.69 189 ARG A O 1
ATOM 1387 N N . LEU A 1 190 ? 31.047 0.433 -49.840 1.00 96.00 190 LEU A N 1
ATOM 1388 C CA . LEU A 1 190 ? 32.198 1.335 -49.891 1.00 96.00 190 LEU A CA 1
ATOM 1389 C C . LEU A 1 190 ? 33.442 0.619 -50.425 1.00 96.00 190 LEU A C 1
ATOM 1391 O O . LEU A 1 190 ? 34.132 1.198 -51.259 1.00 96.00 190 LEU A O 1
ATOM 1395 N N . ASP A 1 191 ? 33.667 -0.640 -50.043 1.00 95.81 191 ASP A N 1
ATOM 1396 C CA . ASP A 1 191 ? 34.765 -1.453 -50.585 1.00 95.81 191 ASP A CA 1
ATOM 1397 C C . ASP A 1 191 ? 34.611 -1.673 -52.100 1.00 95.81 191 ASP A C 1
ATOM 1399 O O . ASP A 1 191 ? 35.558 -1.488 -52.868 1.00 95.81 191 ASP A O 1
ATOM 1403 N N . LEU A 1 192 ? 33.393 -1.994 -52.561 1.00 95.88 192 LEU A N 1
ATOM 1404 C CA . LEU A 1 192 ? 33.093 -2.116 -53.993 1.00 95.88 192 LEU A CA 1
ATOM 1405 C C . LEU A 1 192 ? 33.300 -0.795 -54.745 1.00 95.88 192 LEU A C 1
ATOM 1407 O O . LEU A 1 192 ? 33.827 -0.793 -55.858 1.00 95.88 192 LEU A O 1
ATOM 1411 N N . LEU A 1 193 ? 32.885 0.327 -54.150 1.00 95.75 193 LEU A N 1
ATOM 1412 C CA . LEU A 1 193 ? 33.070 1.650 -54.740 1.00 95.75 193 LEU A CA 1
ATOM 1413 C C . LEU A 1 193 ? 34.556 2.009 -54.842 1.00 95.75 193 LEU A C 1
ATOM 1415 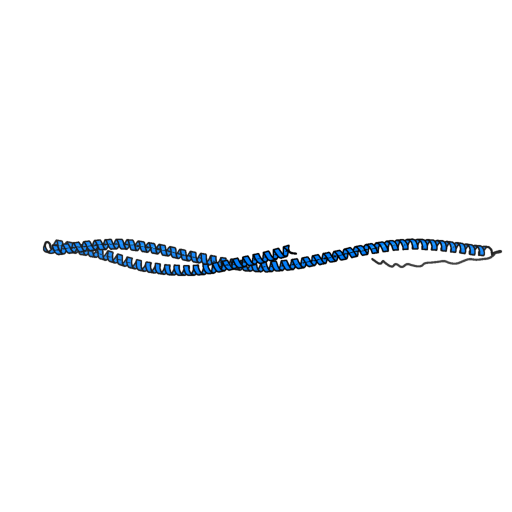O O . LEU A 1 193 ? 34.977 2.481 -55.895 1.00 95.75 193 LEU A O 1
ATOM 1419 N N . ALA A 1 194 ? 35.343 1.743 -53.795 1.00 95.12 194 ALA A N 1
ATOM 1420 C CA . ALA A 1 194 ? 36.786 1.970 -53.789 1.00 95.12 194 ALA A CA 1
ATOM 1421 C C . ALA A 1 194 ? 37.476 1.190 -54.923 1.00 95.12 194 ALA A C 1
ATOM 1423 O O . ALA A 1 194 ? 38.157 1.794 -55.757 1.00 95.12 194 ALA A O 1
ATOM 1424 N N . GLY A 1 195 ? 37.197 -0.113 -55.051 1.00 95.69 195 GLY A N 1
ATOM 1425 C CA . GLY A 1 195 ? 37.727 -0.922 -56.156 1.00 95.69 195 GLY A CA 1
ATOM 1426 C C . GLY A 1 195 ? 37.276 -0.431 -57.540 1.00 95.69 195 GLY A C 1
ATOM 1427 O O . GLY A 1 195 ? 38.062 -0.397 -58.488 1.00 95.69 195 GLY A O 1
ATOM 1428 N N . GLY A 1 196 ? 36.026 0.029 -57.663 1.00 96.06 196 GLY A N 1
ATOM 1429 C CA . GLY A 1 196 ? 35.521 0.655 -58.888 1.00 96.06 196 GLY A CA 1
ATOM 1430 C C . GLY A 1 196 ? 36.259 1.949 -59.247 1.00 96.06 196 GLY A C 1
ATOM 1431 O O . GLY A 1 196 ? 36.590 2.161 -60.415 1.00 96.06 196 GLY A O 1
ATOM 1432 N N . THR A 1 197 ? 36.563 2.796 -58.258 1.00 95.56 197 THR A N 1
ATOM 1433 C CA . THR A 1 197 ? 37.327 4.034 -58.473 1.00 95.56 197 THR A CA 1
ATOM 1434 C C . THR A 1 197 ? 38.776 3.772 -58.875 1.00 95.56 197 THR A C 1
ATOM 1436 O O . THR A 1 197 ? 39.279 4.468 -59.755 1.00 95.56 197 THR A O 1
ATOM 1439 N N . GLU A 1 198 ? 39.424 2.742 -58.320 1.00 95.75 198 GLU A N 1
ATOM 1440 C CA . GLU A 1 198 ? 40.769 2.318 -58.739 1.00 95.75 198 GLU A CA 1
ATOM 1441 C C . GLU A 1 198 ? 40.774 1.831 -60.194 1.00 95.75 198 GLU A C 1
ATOM 1443 O O . GLU A 1 198 ? 41.588 2.280 -61.003 1.00 95.75 198 GLU A O 1
ATOM 1448 N N . SER A 1 199 ? 39.813 0.977 -60.565 1.00 96.25 199 SER A N 1
ATOM 1449 C CA . SER A 1 199 ? 39.676 0.508 -61.949 1.00 96.25 199 SER A CA 1
ATOM 1450 C C . SER A 1 199 ? 39.378 1.652 -62.921 1.00 96.25 199 SER A C 1
ATOM 1452 O O . SER A 1 199 ? 39.862 1.635 -64.054 1.00 96.25 199 SER A O 1
ATOM 1454 N N . PHE A 1 200 ? 38.578 2.636 -62.504 1.00 94.94 200 PHE A N 1
ATOM 1455 C CA . PHE A 1 200 ? 38.280 3.817 -63.309 1.00 94.94 200 PHE A CA 1
ATOM 1456 C C . PHE A 1 200 ? 39.519 4.699 -63.502 1.00 94.94 200 PHE A C 1
ATOM 1458 O O . PHE A 1 200 ? 39.780 5.133 -64.623 1.00 94.94 200 PHE A O 1
ATOM 1465 N N . ALA A 1 201 ? 40.314 4.916 -62.450 1.00 96.12 201 ALA A N 1
ATOM 1466 C CA . ALA A 1 201 ? 41.572 5.654 -62.540 1.00 96.12 201 ALA A CA 1
ATOM 1467 C C . ALA A 1 201 ? 42.545 4.992 -63.532 1.00 96.12 201 ALA A C 1
ATOM 1469 O O . ALA A 1 201 ? 43.045 5.668 -64.431 1.00 96.12 201 ALA A O 1
ATOM 1470 N N . ALA A 1 202 ? 42.718 3.668 -63.453 1.00 95.88 202 ALA A N 1
ATOM 1471 C CA . ALA A 1 202 ? 43.549 2.915 -64.396 1.00 95.88 202 ALA A CA 1
ATOM 1472 C C . ALA A 1 202 ? 43.049 3.034 -65.851 1.00 95.88 202 ALA A C 1
ATOM 1474 O O . ALA A 1 202 ? 43.837 3.221 -66.780 1.00 95.88 202 ALA A O 1
ATOM 1475 N N . ALA A 1 203 ? 41.729 2.984 -66.068 1.00 96.56 203 ALA A N 1
ATOM 1476 C CA . ALA A 1 203 ? 41.148 3.190 -67.395 1.00 96.56 203 ALA A CA 1
ATOM 1477 C C . ALA A 1 203 ? 41.405 4.613 -67.925 1.00 96.56 203 ALA A C 1
ATOM 1479 O O . ALA A 1 203 ? 41.716 4.783 -69.105 1.00 96.56 203 ALA A O 1
ATOM 1480 N N . MET A 1 204 ? 41.319 5.630 -67.064 1.00 95.62 204 MET A N 1
ATOM 1481 C CA . MET A 1 204 ? 41.602 7.021 -67.429 1.00 95.62 204 MET A CA 1
ATOM 1482 C C . MET A 1 204 ? 43.076 7.249 -67.777 1.00 95.62 204 MET A C 1
ATOM 1484 O O . MET A 1 204 ? 43.358 7.978 -68.729 1.00 95.62 204 MET A O 1
ATOM 1488 N N . GLU A 1 205 ? 44.011 6.599 -67.078 1.00 96.56 205 GLU A N 1
ATOM 1489 C CA . GLU A 1 205 ? 45.435 6.615 -67.443 1.00 96.56 205 GLU A CA 1
ATOM 1490 C C . GLU A 1 205 ? 45.662 6.031 -68.844 1.00 96.56 205 GLU A C 1
ATOM 1492 O O . GLU A 1 205 ? 46.366 6.628 -69.663 1.00 96.56 205 GLU A O 1
ATOM 1497 N N . GLN A 1 206 ? 44.999 4.917 -69.167 1.00 97.19 206 GLN A N 1
ATOM 1498 C CA . GLN A 1 206 ? 45.077 4.310 -70.497 1.00 97.19 206 GLN A CA 1
ATOM 1499 C C . GLN A 1 206 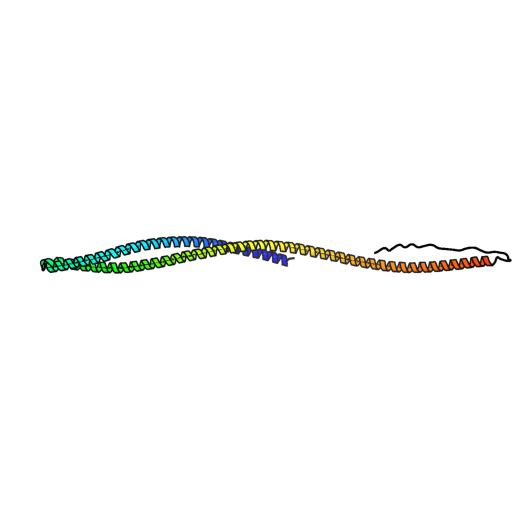? 44.483 5.217 -71.588 1.00 97.19 206 GLN A C 1
ATOM 1501 O O . GLN A 1 206 ? 45.059 5.348 -72.670 1.00 97.19 206 GLN A O 1
ATOM 1506 N N . VAL A 1 207 ? 43.350 5.873 -71.313 1.00 96.75 207 VAL A N 1
ATOM 1507 C CA . VAL A 1 207 ? 42.740 6.845 -72.238 1.00 96.75 207 VAL A CA 1
ATOM 1508 C C . VAL A 1 207 ? 43.666 8.039 -72.469 1.00 96.75 207 VAL A C 1
ATOM 1510 O O . VAL A 1 207 ? 43.810 8.481 -73.611 1.00 96.75 207 VAL A O 1
ATOM 1513 N N . ALA A 1 208 ? 44.321 8.547 -71.422 1.00 96.06 208 ALA A N 1
ATOM 1514 C CA . ALA A 1 208 ? 45.288 9.635 -71.545 1.00 96.06 208 ALA A CA 1
ATOM 1515 C C . ALA A 1 208 ? 46.489 9.225 -72.413 1.00 96.06 208 ALA A C 1
ATOM 1517 O O . ALA A 1 208 ? 46.864 9.969 -73.321 1.00 96.06 208 ALA A O 1
ATOM 1518 N N . ALA A 1 209 ? 47.036 8.022 -72.198 1.00 96.25 209 ALA A N 1
ATOM 1519 C CA . ALA A 1 209 ? 48.120 7.477 -73.014 1.00 96.25 209 ALA A CA 1
ATOM 1520 C C . ALA A 1 209 ? 47.716 7.343 -74.494 1.00 96.25 209 ALA A C 1
ATOM 1522 O O . ALA A 1 209 ? 48.405 7.859 -75.374 1.00 96.25 209 ALA A O 1
ATOM 1523 N N . SER A 1 210 ? 46.552 6.748 -74.773 1.00 97.19 210 SER A N 1
ATOM 1524 C CA . SER A 1 210 ? 46.032 6.609 -76.140 1.00 97.19 210 SER A CA 1
ATOM 1525 C C . SER A 1 210 ? 45.753 7.963 -76.805 1.00 97.19 210 SER A C 1
ATOM 1527 O O . SER A 1 210 ? 46.058 8.149 -77.983 1.00 97.19 210 SER A O 1
ATOM 1529 N N . SER A 1 211 ? 45.246 8.944 -76.051 1.00 96.25 211 SER A N 1
ATOM 1530 C CA . SER A 1 211 ? 45.037 10.310 -76.552 1.00 96.25 211 SER A CA 1
ATOM 1531 C C . SER A 1 211 ? 46.358 10.982 -76.942 1.00 96.25 211 SER A C 1
ATOM 1533 O O . SER A 1 211 ? 46.417 11.701 -77.943 1.00 96.25 211 SER A O 1
ATOM 1535 N N . GLN A 1 212 ? 47.432 10.726 -76.187 1.00 95.88 212 GLN A N 1
ATOM 1536 C CA . GLN A 1 212 ? 48.772 11.233 -76.485 1.00 95.88 212 GLN A CA 1
ATOM 1537 C C . GLN A 1 212 ? 49.333 10.619 -77.777 1.00 95.88 212 GLN A C 1
ATOM 1539 O O . GLN A 1 212 ? 49.835 11.349 -78.635 1.00 95.88 212 GLN A O 1
ATOM 1544 N N . GLU A 1 213 ? 49.202 9.300 -77.947 1.00 96.75 213 GLU A N 1
ATOM 1545 C CA . GLU A 1 213 ? 49.593 8.592 -79.176 1.00 96.75 213 GLU A CA 1
ATOM 1546 C C . GLU A 1 213 ? 48.803 9.090 -80.392 1.00 96.75 213 GLU A C 1
ATOM 1548 O O . GLU A 1 213 ? 49.377 9.379 -81.443 1.00 96.75 213 GLU A O 1
ATOM 1553 N N . GLN A 1 214 ? 47.488 9.267 -80.239 1.00 96.12 214 GLN A N 1
ATOM 1554 C CA . GLN A 1 214 ? 46.629 9.794 -81.295 1.00 96.12 214 GLN A CA 1
ATOM 1555 C C . GLN A 1 214 ? 47.023 11.224 -81.689 1.00 96.12 214 GLN A C 1
ATOM 1557 O O . GLN A 1 214 ? 47.034 11.553 -82.878 1.00 96.12 214 GLN A O 1
ATOM 1562 N N . SER A 1 215 ? 47.371 12.073 -80.719 1.00 96.12 215 SER A N 1
ATOM 1563 C CA . SER A 1 215 ? 47.865 13.429 -80.980 1.00 96.12 215 SER A CA 1
ATOM 1564 C C . SER A 1 215 ? 49.160 13.404 -81.796 1.00 96.12 215 SER A C 1
ATOM 1566 O O . SER A 1 215 ? 49.252 14.083 -82.821 1.00 96.12 215 SER A O 1
ATOM 1568 N N . ALA A 1 216 ? 50.122 12.557 -81.412 1.00 95.75 216 ALA A N 1
ATOM 1569 C CA . ALA A 1 216 ? 51.371 12.375 -82.152 1.00 95.75 216 ALA A CA 1
ATOM 1570 C C . ALA A 1 216 ? 51.120 11.882 -83.588 1.00 95.75 216 ALA A C 1
ATOM 1572 O O . ALA A 1 216 ? 51.601 12.490 -84.544 1.00 95.75 216 ALA A O 1
ATOM 1573 N N . SER A 1 217 ? 50.282 10.857 -83.762 1.00 96.94 217 SER A N 1
ATOM 1574 C CA . SER A 1 217 ? 49.901 10.356 -85.089 1.00 96.94 217 SER A CA 1
ATOM 1575 C C . SER A 1 217 ? 49.216 11.433 -85.940 1.00 96.94 217 SER A C 1
ATOM 1577 O O . SER A 1 217 ? 49.502 11.577 -87.128 1.00 96.94 217 SER A O 1
ATOM 1579 N N . THR A 1 218 ? 48.366 12.265 -85.333 1.00 95.38 218 THR A N 1
ATOM 1580 C CA . THR A 1 218 ? 47.714 13.386 -86.028 1.00 95.38 218 THR A CA 1
ATOM 1581 C C . THR A 1 218 ? 48.736 14.426 -86.501 1.00 95.38 218 THR A C 1
ATOM 1583 O O . THR A 1 218 ? 48.610 14.947 -87.612 1.00 95.38 218 THR A O 1
ATOM 1586 N N . GLN A 1 219 ? 49.772 14.710 -85.704 1.00 95.31 219 GLN A N 1
ATOM 1587 C CA . GLN A 1 219 ? 50.875 15.592 -86.105 1.00 95.31 219 GLN A CA 1
ATOM 1588 C C . GLN A 1 219 ? 51.678 15.004 -87.273 1.00 95.31 219 GLN A C 1
ATOM 1590 O O . GLN A 1 219 ? 51.998 15.730 -88.217 1.00 95.31 219 GLN A O 1
ATOM 1595 N N . GLU A 1 220 ? 51.955 13.699 -87.254 1.00 96.19 220 GLU A N 1
ATOM 1596 C CA . GLU A 1 220 ? 52.621 13.004 -88.363 1.00 96.19 220 GLU A CA 1
ATOM 1597 C C . GLU A 1 220 ? 51.786 13.048 -89.648 1.00 96.19 220 GLU A C 1
ATOM 1599 O O . GLU A 1 220 ? 52.314 13.367 -90.715 1.00 96.19 220 GLU A O 1
ATOM 1604 N N . ILE A 1 221 ? 50.473 12.808 -89.552 1.00 94.94 221 ILE A N 1
ATOM 1605 C CA . ILE A 1 221 ? 49.543 12.917 -90.685 1.00 94.94 221 ILE A CA 1
ATOM 1606 C C . ILE A 1 221 ? 49.543 14.343 -91.242 1.00 94.94 221 ILE A C 1
ATOM 1608 O O . ILE A 1 221 ? 49.622 14.521 -92.458 1.00 94.94 221 ILE A O 1
ATOM 1612 N N . ALA A 1 222 ? 49.489 15.364 -90.383 1.00 94.69 222 ALA A N 1
ATOM 1613 C CA . ALA A 1 222 ? 49.536 16.760 -90.813 1.00 94.69 222 ALA A CA 1
ATOM 1614 C C . ALA A 1 222 ? 50.858 17.093 -91.528 1.00 94.69 222 ALA A C 1
ATOM 1616 O O . ALA A 1 222 ? 50.851 17.738 -92.581 1.00 94.69 222 ALA A O 1
ATOM 1617 N N . ALA A 1 223 ? 51.988 16.607 -91.006 1.00 95.12 223 ALA A N 1
ATOM 1618 C CA . ALA A 1 223 ? 53.292 16.764 -91.643 1.00 95.12 223 ALA A CA 1
ATOM 1619 C C . ALA A 1 223 ? 53.342 16.065 -93.014 1.00 95.12 223 ALA A C 1
ATOM 1621 O O . ALA A 1 223 ? 53.776 16.674 -93.994 1.00 95.12 223 ALA A O 1
ATOM 1622 N N . ALA A 1 224 ? 52.847 14.828 -93.110 1.00 94.94 224 ALA A N 1
ATOM 1623 C CA . ALA A 1 224 ? 52.764 14.073 -94.359 1.00 94.94 224 ALA A CA 1
ATOM 1624 C C . ALA A 1 224 ? 51.826 14.733 -95.388 1.00 94.94 224 ALA A C 1
ATOM 1626 O O . ALA A 1 224 ? 52.132 14.779 -96.578 1.00 94.94 224 ALA A O 1
ATOM 1627 N N . ALA A 1 225 ? 50.704 15.301 -94.946 1.00 95.19 225 ALA A N 1
ATOM 1628 C CA . ALA A 1 225 ? 49.810 16.063 -95.811 1.00 95.19 225 ALA A CA 1
ATOM 1629 C C . ALA A 1 225 ? 50.498 17.327 -96.358 1.00 95.19 225 ALA A C 1
ATOM 1631 O O . ALA A 1 225 ? 50.359 17.639 -97.541 1.00 95.19 225 ALA A O 1
ATOM 1632 N N . ASN A 1 226 ? 51.292 18.021 -95.535 1.00 94.06 226 ASN A N 1
ATOM 1633 C CA . ASN A 1 226 ? 52.044 19.204 -95.957 1.00 94.06 226 ASN A CA 1
ATOM 1634 C C . ASN A 1 226 ? 53.177 18.867 -96.946 1.00 94.06 226 ASN A C 1
ATOM 1636 O O . ASN A 1 226 ? 53.391 19.591 -97.925 1.00 94.06 226 ASN A O 1
ATOM 1640 N N . THR A 1 227 ? 53.891 17.754 -96.735 1.00 94.56 227 THR A N 1
ATOM 1641 C CA . THR A 1 227 ? 54.901 17.280 -97.698 1.00 94.56 227 THR A CA 1
ATOM 1642 C C . THR A 1 227 ? 54.256 16.861 -99.016 1.00 94.56 227 THR A C 1
ATOM 1644 O O . THR A 1 227 ? 54.770 17.219 -100.078 1.00 94.56 227 THR A O 1
ATOM 1647 N N . LEU A 1 228 ? 53.103 16.185 -98.969 1.00 93.19 228 LEU A N 1
ATOM 1648 C CA . LEU A 1 228 ? 52.334 15.816 -100.157 1.00 93.19 228 LEU A CA 1
ATOM 1649 C C . LEU A 1 228 ? 51.837 17.050 -100.923 1.00 93.19 228 LEU A C 1
ATOM 1651 O O . LEU A 1 228 ? 51.985 17.104 -102.144 1.00 93.19 228 LEU A O 1
ATOM 1655 N N . ALA A 1 229 ? 51.320 18.066 -100.226 1.00 93.88 229 ALA A N 1
ATOM 1656 C CA . ALA A 1 229 ? 50.913 19.336 -100.830 1.00 93.88 229 ALA A CA 1
ATOM 1657 C C . ALA A 1 229 ? 52.093 20.042 -101.520 1.00 93.88 229 ALA A C 1
ATOM 1659 O O . ALA A 1 229 ? 51.990 20.433 -102.683 1.00 93.88 229 ALA A O 1
ATOM 1660 N N . SER A 1 230 ? 53.246 20.111 -100.848 1.00 93.00 230 SER A N 1
ATOM 1661 C CA . SER A 1 230 ? 54.476 20.687 -101.412 1.00 93.00 230 SER A CA 1
ATOM 1662 C C . SER A 1 230 ? 54.961 19.920 -102.651 1.00 93.00 230 SER A C 1
ATOM 1664 O O . SER A 1 230 ? 55.407 20.516 -103.633 1.00 93.00 230 SER A O 1
ATOM 1666 N N . ALA A 1 231 ? 54.882 18.586 -102.633 1.00 91.19 231 ALA A N 1
ATOM 1667 C CA . ALA A 1 231 ? 55.232 17.750 -103.779 1.00 91.19 231 ALA A CA 1
ATOM 1668 C C . ALA A 1 231 ? 54.274 17.971 -104.962 1.00 91.19 231 ALA A C 1
ATOM 1670 O O . ALA A 1 231 ? 54.729 18.086 -106.103 1.00 91.19 231 ALA A O 1
ATOM 1671 N N . ALA A 1 232 ? 52.970 18.090 -104.695 1.00 92.75 232 ALA A N 1
ATOM 1672 C CA . ALA A 1 232 ? 51.965 18.408 -105.705 1.00 92.75 232 ALA A CA 1
ATOM 1673 C C . ALA A 1 232 ? 52.189 19.800 -106.328 1.00 92.75 232 ALA A C 1
ATOM 1675 O O . ALA A 1 232 ? 52.097 19.946 -107.547 1.00 92.75 232 ALA A O 1
ATOM 1676 N N . GLU A 1 233 ? 52.558 20.806 -105.531 1.00 91.12 233 GLU A N 1
ATOM 1677 C CA . GLU A 1 233 ? 52.877 22.158 -106.013 1.00 91.12 233 GLU A CA 1
ATOM 1678 C C . GLU A 1 233 ? 54.143 22.182 -106.887 1.00 91.12 233 GLU A C 1
ATOM 1680 O O . GLU A 1 233 ? 54.158 22.788 -107.965 1.00 91.12 233 GLU A O 1
ATOM 1685 N N . ARG A 1 234 ? 55.189 21.446 -106.488 1.00 89.38 234 ARG A N 1
ATOM 1686 C CA . ARG A 1 234 ? 56.397 21.256 -107.310 1.00 89.38 234 ARG A CA 1
ATOM 1687 C C . ARG A 1 234 ? 56.082 20.574 -108.639 1.00 89.38 234 ARG A C 1
ATOM 1689 O O . ARG A 1 234 ? 56.545 21.038 -109.680 1.00 89.38 234 ARG A O 1
ATOM 1696 N N . LEU A 1 235 ? 55.284 19.505 -108.617 1.00 88.00 235 LEU A N 1
ATOM 1697 C CA . LEU A 1 235 ? 54.827 18.821 -109.831 1.00 88.00 235 LEU A CA 1
ATOM 1698 C C . LEU A 1 235 ? 54.013 19.761 -110.730 1.00 88.00 235 LEU A C 1
ATOM 1700 O O . LEU A 1 235 ? 54.269 19.821 -111.931 1.00 88.00 235 LEU A O 1
ATOM 1704 N N . SER A 1 236 ? 53.095 20.544 -110.158 1.00 87.75 236 SER A N 1
ATOM 1705 C CA . SER A 1 236 ? 52.324 21.562 -110.884 1.00 87.75 236 SER A CA 1
ATOM 1706 C C . SER A 1 236 ? 53.235 22.596 -111.558 1.00 87.75 236 SER A C 1
ATOM 1708 O O . SER A 1 236 ? 53.081 22.886 -112.745 1.00 87.75 236 SER A O 1
ATOM 1710 N N . THR A 1 237 ? 54.250 23.084 -110.838 1.00 87.31 237 THR A N 1
ATOM 1711 C CA . THR A 1 237 ? 55.240 24.043 -111.355 1.00 87.31 237 THR A CA 1
ATOM 1712 C C . THR A 1 237 ? 56.066 23.452 -112.502 1.00 87.31 237 THR A C 1
ATOM 1714 O O . THR A 1 237 ? 56.248 24.104 -113.530 1.00 87.31 237 THR A O 1
ATOM 1717 N N . LEU A 1 238 ? 56.524 22.201 -112.372 1.00 86.62 238 LEU A N 1
ATOM 1718 C CA . LEU A 1 238 ? 57.235 21.482 -113.438 1.00 86.62 238 LEU A CA 1
ATOM 1719 C C . LEU A 1 238 ? 56.367 21.340 -114.699 1.00 86.62 238 LEU A C 1
ATOM 1721 O O . LEU A 1 238 ? 56.829 21.631 -115.803 1.00 86.62 238 LEU A O 1
ATOM 1725 N N . VAL A 1 239 ? 55.095 20.962 -114.540 1.00 84.56 239 VAL A N 1
ATOM 1726 C CA . VAL A 1 239 ? 54.130 20.866 -115.650 1.00 84.56 239 VAL A CA 1
ATOM 1727 C C . VAL A 1 239 ? 53.854 22.239 -116.282 1.00 84.56 239 VAL A C 1
ATOM 1729 O O . VAL A 1 239 ? 53.726 22.336 -117.503 1.00 84.56 239 VAL A O 1
ATOM 1732 N N . ALA A 1 240 ? 53.795 23.315 -115.491 1.00 81.50 240 ALA A N 1
ATOM 1733 C CA . ALA A 1 240 ? 53.646 24.678 -116.000 1.00 81.50 240 ALA A CA 1
ATOM 1734 C C . ALA A 1 240 ? 54.881 25.141 -116.796 1.00 81.50 240 ALA A C 1
ATOM 1736 O O . ALA A 1 240 ? 54.727 25.700 -117.879 1.00 81.50 240 ALA A O 1
ATOM 1737 N N . GLY A 1 241 ? 56.099 24.847 -116.328 1.00 75.38 241 GLY A N 1
ATOM 1738 C CA . GLY A 1 241 ? 57.340 25.143 -117.057 1.00 75.38 241 GLY A CA 1
ATOM 1739 C C . GLY A 1 241 ? 57.433 24.418 -118.405 1.00 75.38 241 GLY A C 1
ATOM 1740 O O . GLY A 1 241 ? 57.842 25.010 -119.403 1.00 75.38 241 GLY A O 1
ATOM 1741 N N . LEU A 1 242 ? 56.950 23.173 -118.469 1.00 72.50 242 LEU A N 1
ATOM 1742 C CA . LEU A 1 242 ? 56.783 22.425 -119.721 1.00 72.50 242 LEU A CA 1
ATOM 1743 C C . LEU A 1 242 ? 55.784 23.087 -120.688 1.00 72.50 242 LEU A C 1
ATOM 1745 O O . LEU A 1 242 ? 55.968 22.995 -121.899 1.00 72.50 242 LEU A O 1
ATOM 1749 N N . LYS A 1 243 ? 54.764 23.793 -120.179 1.00 58.12 243 LYS A N 1
ATOM 1750 C CA . LYS A 1 243 ? 53.815 24.560 -121.006 1.00 58.12 243 LYS A CA 1
ATOM 1751 C C . LYS A 1 243 ? 54.379 25.893 -121.514 1.00 58.12 243 LYS A C 1
ATOM 1753 O O . LYS A 1 243 ? 53.973 26.327 -122.585 1.00 58.12 243 LYS A O 1
ATOM 1758 N N . VAL A 1 244 ? 55.305 26.538 -120.797 1.00 56.94 244 VAL A N 1
ATOM 1759 C CA . VAL A 1 244 ? 55.860 27.856 -121.188 1.00 56.94 244 VAL A CA 1
ATOM 1760 C C . VAL A 1 244 ? 56.933 27.748 -122.282 1.00 56.94 244 VAL A C 1
ATOM 1762 O O . VAL A 1 244 ? 57.150 28.704 -123.020 1.00 56.94 244 VAL A O 1
ATOM 1765 N N . ASN A 1 245 ? 57.547 26.575 -122.477 1.00 43.69 245 ASN A N 1
ATOM 1766 C CA . ASN A 1 245 ? 58.529 26.365 -123.552 1.00 43.69 245 ASN A CA 1
ATOM 1767 C C . ASN A 1 245 ? 57.908 26.056 -124.932 1.00 43.69 245 ASN A C 1
ATOM 1769 O O . ASN A 1 245 ? 58.619 25.724 -125.879 1.00 43.69 245 ASN A O 1
ATOM 1773 N N . VAL A 1 246 ? 56.586 26.188 -125.067 1.00 47.25 246 VAL A N 1
ATOM 1774 C CA . VAL A 1 246 ? 55.868 26.110 -126.343 1.00 47.25 246 VAL A CA 1
ATOM 1775 C C . VAL A 1 246 ? 55.032 27.374 -126.500 1.00 47.25 246 VAL A C 1
ATOM 1777 O O . VAL A 1 246 ? 53.845 27.344 -126.224 1.00 47.25 246 VAL A O 1
ATOM 1780 N N . THR A 1 247 ? 55.637 28.478 -126.952 1.00 36.03 247 THR A N 1
ATOM 1781 C CA . THR A 1 247 ? 54.971 29.443 -127.851 1.00 36.03 247 THR A CA 1
ATOM 1782 C C . THR A 1 247 ? 55.991 30.391 -128.487 1.00 36.03 247 THR A C 1
ATOM 1784 O O . THR A 1 247 ? 56.404 31.378 -127.880 1.00 36.03 247 THR A O 1
ATOM 1787 N N . ALA A 1 248 ? 56.338 30.133 -129.750 1.00 33.84 248 ALA A N 1
ATOM 1788 C CA . ALA A 1 248 ? 56.627 31.205 -130.693 1.00 33.84 248 ALA A CA 1
ATOM 1789 C C . ALA A 1 248 ? 55.292 31.770 -131.227 1.00 33.84 248 ALA A C 1
ATOM 1791 O O . ALA A 1 248 ? 54.387 31.012 -131.568 1.00 33.84 248 ALA A O 1
ATOM 1792 N N . SER A 1 249 ? 55.237 33.105 -131.306 1.00 31.69 249 SER A N 1
ATOM 1793 C CA . SER A 1 249 ? 54.362 33.984 -132.113 1.00 31.69 249 SER A CA 1
ATOM 1794 C C . SER A 1 249 ? 52.840 34.103 -131.835 1.00 31.69 249 SER A C 1
ATOM 1796 O O . SER A 1 249 ? 52.038 33.256 -132.204 1.00 31.69 249 SER A O 1
ATOM 1798 N N . HIS A 1 250 ? 52.507 35.275 -131.264 1.00 30.39 250 HIS A N 1
ATOM 1799 C CA . HIS A 1 250 ? 51.305 36.156 -131.308 1.00 30.39 250 HIS A CA 1
ATOM 1800 C C . HIS A 1 250 ? 50.510 36.249 -132.648 1.00 30.39 250 HIS A C 1
ATOM 1802 O O . HIS A 1 250 ? 51.068 35.800 -133.648 1.00 30.39 250 HIS A O 1
ATOM 1808 N N . PRO A 1 251 ? 49.348 36.978 -132.772 1.00 50.75 251 PRO A N 1
ATOM 1809 C CA . PRO A 1 251 ? 48.548 37.772 -131.793 1.00 50.75 251 PRO A CA 1
ATOM 1810 C C . PRO A 1 251 ? 46.979 37.682 -131.911 1.00 50.75 251 PRO A C 1
ATOM 1812 O O . PRO A 1 251 ? 46.433 36.991 -132.763 1.00 50.75 251 PRO A O 1
ATOM 1815 N N . THR A 1 252 ? 46.284 38.538 -131.125 1.00 38.34 252 THR A N 1
ATOM 1816 C CA . THR A 1 252 ? 44.861 39.013 -131.169 1.00 38.34 252 THR A CA 1
ATOM 1817 C C . THR A 1 252 ? 43.816 38.131 -130.459 1.00 38.34 252 THR A C 1
ATOM 1819 O O . THR A 1 252 ? 43.873 36.920 -130.552 1.00 38.34 252 THR A O 1
ATOM 1822 N N . GLY A 1 253 ? 42.813 38.614 -129.715 1.00 36.19 253 GLY A N 1
ATOM 1823 C CA . GLY A 1 253 ? 42.356 39.950 -129.330 1.00 36.19 253 GLY A CA 1
ATOM 1824 C C . GLY A 1 253 ? 40.954 39.850 -128.681 1.00 36.19 253 GLY A C 1
ATOM 1825 O O . GLY A 1 253 ? 40.155 39.013 -129.084 1.00 36.19 253 GLY A O 1
ATOM 1826 N N . ARG A 1 254 ? 40.673 40.769 -127.741 1.00 36.88 254 ARG A N 1
ATOM 1827 C CA . ARG A 1 254 ? 39.388 41.147 -127.091 1.00 36.88 254 ARG A CA 1
ATOM 1828 C C . ARG A 1 254 ? 38.842 40.368 -125.873 1.00 36.88 254 ARG A C 1
ATOM 1830 O O . ARG A 1 254 ? 38.699 39.156 -125.850 1.00 36.88 254 ARG A O 1
ATOM 1837 N N . ALA A 1 255 ? 38.480 41.194 -124.889 1.00 42.03 255 ALA A N 1
ATOM 1838 C CA . ALA A 1 255 ? 37.865 40.978 -123.576 1.00 42.03 255 ALA A CA 1
ATOM 1839 C C . ALA A 1 255 ? 36.370 41.427 -123.597 1.00 42.03 255 ALA A C 1
ATOM 1841 O O . ALA A 1 255 ? 35.908 41.844 -124.662 1.00 42.03 255 ALA A O 1
ATOM 1842 N N . PRO A 1 256 ? 35.681 41.624 -122.450 1.00 61.06 256 PRO A N 1
ATOM 1843 C CA . PRO A 1 256 ? 35.271 40.683 -121.384 1.00 61.06 256 PRO A CA 1
ATOM 1844 C C . PRO A 1 256 ? 33.745 40.801 -121.078 1.00 61.06 256 PRO A C 1
ATOM 1846 O O . PRO A 1 256 ? 33.074 41.543 -121.782 1.00 61.06 256 PRO A O 1
ATOM 1849 N N . LEU A 1 257 ? 33.207 40.135 -120.029 1.00 38.62 257 LEU A N 1
ATOM 1850 C CA . LEU A 1 257 ? 32.122 40.638 -119.133 1.00 38.62 257 LEU A CA 1
ATOM 1851 C C . LEU A 1 257 ? 31.784 39.666 -117.954 1.00 38.62 257 LEU A C 1
ATOM 1853 O O . LEU A 1 257 ? 31.464 38.513 -118.206 1.00 38.62 257 LEU A O 1
ATOM 1857 N N . GLY A 1 258 ? 31.832 40.197 -116.708 1.00 42.34 258 GLY A N 1
ATOM 1858 C CA . GLY A 1 258 ? 31.120 39.859 -115.429 1.00 42.34 258 GLY A CA 1
ATOM 1859 C C . GLY A 1 258 ? 31.226 38.442 -114.808 1.00 42.34 258 GLY A C 1
ATOM 1860 O O . GLY A 1 258 ? 30.868 37.484 -115.471 1.00 42.34 258 GLY A O 1
ATOM 1861 N N . SER A 1 259 ? 31.703 38.156 -113.573 1.00 42.47 259 SER A N 1
ATOM 1862 C CA . SER A 1 259 ? 31.474 38.716 -112.204 1.00 42.47 259 SER A CA 1
ATOM 1863 C C . SER A 1 259 ? 29.986 38.728 -111.804 1.00 42.47 259 SER A C 1
ATOM 1865 O O . SER A 1 259 ? 29.196 39.248 -112.575 1.00 42.47 259 SER A O 1
ATOM 1867 N N . SER A 1 260 ? 29.490 38.275 -110.644 1.00 42.19 260 SER A N 1
ATOM 1868 C CA . SER A 1 260 ? 30.029 37.767 -109.364 1.00 42.19 260 SER A CA 1
ATOM 1869 C C . SER A 1 260 ? 28.842 37.228 -108.523 1.00 42.19 260 SER A C 1
ATOM 1871 O O . SER A 1 260 ? 27.712 37.660 -108.712 1.00 42.19 260 SER A O 1
ATOM 1873 N N . ALA A 1 261 ? 29.049 36.174 -107.724 1.00 41.53 261 ALA A N 1
ATOM 1874 C CA . ALA A 1 261 ? 29.039 36.140 -106.245 1.00 41.53 261 ALA A CA 1
ATOM 1875 C C . ALA A 1 261 ? 27.723 36.446 -105.492 1.00 41.53 261 ALA A C 1
ATOM 1877 O O . ALA A 1 261 ? 27.055 37.441 -105.745 1.00 41.53 261 ALA A O 1
ATOM 1878 N N . GLY A 1 262 ? 27.460 35.654 -104.439 1.00 42.62 262 GLY A N 1
ATOM 1879 C CA . GLY A 1 262 ? 26.636 36.090 -103.302 1.00 42.62 262 GLY A CA 1
ATOM 1880 C C . GLY A 1 262 ? 25.806 35.008 -102.607 1.00 42.62 262 GLY A C 1
ATOM 1881 O O . GLY A 1 262 ? 24.582 35.084 -102.625 1.00 42.62 262 GLY A O 1
ATOM 1882 N N . ALA A 1 263 ? 26.443 34.019 -101.969 1.00 42.69 263 ALA A N 1
ATOM 1883 C CA . ALA A 1 263 ? 25.764 33.051 -101.102 1.00 42.69 263 ALA A CA 1
ATOM 1884 C C . ALA A 1 263 ? 25.426 33.671 -99.728 1.00 42.69 263 ALA A C 1
ATOM 1886 O O . ALA A 1 263 ? 26.299 34.211 -99.048 1.00 42.69 263 ALA A O 1
ATOM 1887 N N . ARG A 1 264 ? 24.146 33.588 -99.334 1.00 43.12 264 ARG A N 1
ATOM 1888 C CA . ARG A 1 264 ? 23.590 34.015 -98.037 1.00 43.12 264 ARG A CA 1
ATOM 1889 C C . ARG A 1 264 ? 23.586 32.856 -97.027 1.00 43.12 264 ARG A C 1
ATOM 1891 O O . ARG A 1 264 ? 23.111 31.777 -97.346 1.00 43.12 264 ARG A O 1
ATOM 1898 N N . SER A 1 265 ? 24.067 33.161 -95.818 1.00 39.81 265 SER A N 1
ATOM 1899 C CA . SER A 1 265 ? 23.442 32.955 -94.492 1.00 39.81 265 SER A CA 1
ATOM 1900 C C . SER A 1 265 ? 22.562 31.717 -94.235 1.00 39.81 265 SER A C 1
ATOM 1902 O O . SER A 1 265 ? 21.496 31.618 -94.828 1.00 39.81 265 SER A O 1
ATOM 1904 N N . MET A 1 266 ? 22.945 30.916 -93.224 1.00 44.84 266 MET A N 1
ATOM 1905 C CA . MET A 1 266 ? 22.121 30.345 -92.123 1.00 44.84 266 MET A CA 1
ATOM 1906 C C . MET A 1 266 ? 23.110 29.864 -91.034 1.00 44.84 266 MET A C 1
ATOM 1908 O O . MET A 1 266 ? 24.067 29.183 -91.375 1.00 44.84 266 MET A O 1
ATOM 1912 N N . SER A 1 267 ? 23.157 30.337 -89.780 1.00 41.94 267 SER A N 1
ATOM 1913 C CA . SER A 1 267 ? 22.206 30.310 -88.645 1.00 41.94 267 SER A CA 1
ATOM 1914 C C . SER A 1 267 ? 21.744 28.904 -88.228 1.00 41.94 267 SER A C 1
ATOM 1916 O O . SER A 1 267 ? 20.899 28.319 -88.897 1.00 41.94 267 SER A O 1
ATOM 1918 N 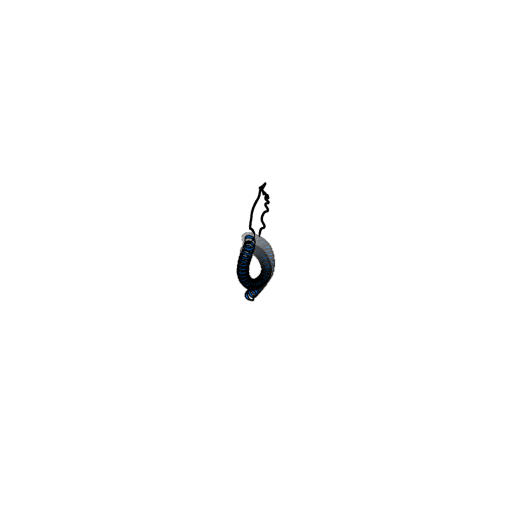N . GLY A 1 268 ? 22.241 28.406 -87.087 1.00 42.59 268 GLY A N 1
ATOM 1919 C CA . GLY A 1 268 ? 21.786 27.159 -86.460 1.00 42.59 268 GLY A CA 1
ATOM 1920 C C . GLY A 1 268 ? 22.563 26.795 -85.186 1.00 42.59 268 GLY A C 1
ATOM 1921 O O . GLY A 1 268 ? 23.569 26.111 -85.259 1.00 42.59 268 GLY A O 1
ATOM 1922 N N . THR A 1 269 ? 22.073 27.341 -84.071 1.00 54.22 269 THR A N 1
ATOM 1923 C CA . THR A 1 269 ? 22.110 27.001 -82.623 1.00 54.22 269 THR A CA 1
ATOM 1924 C C . THR A 1 269 ? 22.753 25.697 -82.071 1.00 54.22 269 THR A C 1
ATOM 1926 O O . THR A 1 269 ? 22.958 24.734 -82.800 1.00 54.22 269 THR A O 1
ATOM 1929 N N . PRO A 1 270 ? 23.040 25.668 -80.742 1.00 57.19 270 PRO A N 1
ATOM 1930 C CA . PRO A 1 270 ? 24.044 24.822 -80.089 1.00 57.19 270 PRO A CA 1
ATOM 1931 C C . PRO A 1 270 ? 23.494 23.492 -79.550 1.00 57.19 270 PRO A C 1
ATOM 1933 O O . PRO A 1 270 ? 22.286 23.325 -79.393 1.00 57.19 270 PRO A O 1
ATOM 1936 N N . VAL A 1 271 ? 24.405 22.584 -79.181 1.00 52.31 271 VAL A N 1
ATOM 1937 C CA . VAL A 1 271 ? 24.101 21.382 -78.393 1.00 52.31 271 VAL A CA 1
ATOM 1938 C C . VAL A 1 271 ? 24.966 21.361 -77.137 1.00 52.31 271 VAL A C 1
ATOM 1940 O O . VAL A 1 271 ? 26.186 21.489 -77.185 1.00 52.31 271 VAL A O 1
ATOM 1943 N N . THR A 1 272 ? 24.251 21.240 -76.029 1.00 53.12 272 THR A N 1
ATOM 1944 C CA . THR A 1 272 ? 24.650 21.011 -74.646 1.00 53.12 272 THR A CA 1
ATOM 1945 C C . THR A 1 272 ? 25.346 19.664 -74.467 1.00 53.12 272 THR A C 1
ATOM 1947 O O . THR A 1 272 ? 24.901 18.672 -75.044 1.00 53.12 272 THR A O 1
ATOM 1950 N N . LEU A 1 273 ? 26.338 19.623 -73.581 1.00 49.28 273 LEU A N 1
ATOM 1951 C CA . LEU A 1 273 ? 26.632 18.505 -72.681 1.00 49.28 273 LEU A CA 1
ATOM 1952 C C . LEU A 1 273 ? 27.234 19.085 -71.400 1.00 49.28 273 LEU A C 1
ATOM 1954 O O . LEU A 1 273 ? 28.116 19.964 -71.530 1.00 49.28 273 LEU A O 1
#

Sequence (273 aa):
SDALDAEGAEGINRNSTLRALAAENRSGLDESGASLRALGDEVRESALAIEALGEASQEIRSFVTLVRKLARQSKLLALNAAMEAARAGEHGEGFAVVASEVRRLSEMSSEAAERTESIVNSVLTGIAQSRSSASHAVSTATAVQNATAHAYESFAEIERAVSDAEEWTTSIARTSAAARELVAQMTGRLDLLAGGTESFAAAMEQVAASSQEQSASTQEIAAAANTLASAAERLSTLVAGLKVNVTASHPTGRAPLGSSAGARSMSGTPVTL

Foldseek 3Di:
DPPLVVVLVVLLVVLVVLLVVLVVVLVVLVVVLVVLVVLLVVLVVVLVVLVVLLVVLVVVLVVLVVQLVVLVVLLVVLVVQLVVLVVVPPVSPVSNVVSVVSNVVSVVSNVVSVVSNVVSVVSNVVSVVSNVVSVVSNVVSVVVSVVSVVSSVVSVVSNVVSVVSNVVSVVVVVVVVVVVVVVVVVVVVVVVVVVVVVVVVVVVVVVVVVVVVVVVVVVVVVVVVVVVVVVVVVVVVVVVVVVVVDDDDDDDDDDDDDDDDDDDDDDDDDDDD